Protein AF-S9UPL2-F1 (afdb_monomer)

Mean predicted aligned error: 23.0 Å

Structure (mmCIF, N/CA/C/O backbone):
data_AF-S9UPL2-F1
#
_entry.id   AF-S9UPL2-F1
#
loop_
_atom_site.group_PDB
_atom_site.id
_atom_site.type_symbol
_atom_site.label_atom_id
_atom_site.label_alt_id
_atom_site.label_comp_id
_atom_site.label_asym_id
_atom_site.label_entity_id
_atom_site.label_seq_id
_atom_site.pdbx_PDB_ins_code
_atom_site.Cartn_x
_atom_site.Cartn_y
_atom_site.Cartn_z
_atom_site.occupancy
_atom_site.B_iso_or_equiv
_atom_site.auth_seq_id
_atom_site.auth_comp_id
_atom_site.auth_asym_id
_atom_site.auth_atom_id
_atom_site.pdbx_PDB_model_num
ATOM 1 N N . MET A 1 1 ? 43.545 18.864 -68.845 1.00 49.12 1 MET A N 1
ATOM 2 C CA . MET A 1 1 ? 42.514 18.895 -67.786 1.00 49.12 1 MET A CA 1
ATOM 3 C C . MET A 1 1 ? 42.058 17.464 -67.603 1.00 49.12 1 MET A C 1
ATOM 5 O O . MET A 1 1 ? 41.727 16.851 -68.608 1.00 49.12 1 MET A O 1
ATOM 9 N N . SER A 1 2 ? 42.209 16.900 -66.405 1.00 51.28 2 SER A N 1
ATOM 10 C CA . SER A 1 2 ? 42.288 15.447 -66.184 1.00 51.28 2 SER A CA 1
ATOM 11 C C . SER A 1 2 ? 41.020 14.913 -65.500 1.00 51.28 2 SER A C 1
ATOM 13 O O . SER A 1 2 ? 41.028 14.742 -64.286 1.00 51.28 2 SER A O 1
ATOM 15 N N . PRO A 1 3 ? 39.942 14.615 -66.250 1.00 61.81 3 PRO A N 1
ATOM 16 C CA . PRO A 1 3 ? 38.656 14.171 -65.694 1.00 61.81 3 PRO A CA 1
ATOM 17 C C . PRO A 1 3 ? 38.711 12.818 -64.961 1.00 61.81 3 PRO A C 1
ATOM 19 O O . PRO A 1 3 ? 37.748 12.428 -64.311 1.00 61.81 3 PRO A O 1
ATOM 22 N N . SER A 1 4 ? 39.817 12.074 -65.058 1.00 62.16 4 SER A N 1
ATOM 23 C CA . SER A 1 4 ? 39.954 10.746 -64.450 1.00 62.16 4 SER A CA 1
ATOM 24 C C . SER A 1 4 ? 40.273 10.765 -62.953 1.00 62.16 4 SER A C 1
ATOM 26 O O . SER A 1 4 ? 39.947 9.806 -62.259 1.00 62.16 4 SER A O 1
ATOM 28 N N . VAL A 1 5 ? 40.912 11.826 -62.449 1.00 68.56 5 VAL A N 1
ATOM 29 C CA . VAL A 1 5 ? 41.283 11.936 -61.025 1.00 68.56 5 VAL A CA 1
ATOM 30 C C . VAL A 1 5 ? 40.068 12.345 -60.192 1.00 68.56 5 VAL A C 1
ATOM 32 O O . VAL A 1 5 ? 39.835 11.776 -59.126 1.00 68.56 5 VAL A O 1
ATOM 35 N N . ASP A 1 6 ? 39.246 13.245 -60.729 1.00 77.31 6 ASP A N 1
ATOM 36 C CA . ASP A 1 6 ? 38.021 13.713 -60.078 1.00 77.31 6 ASP A CA 1
ATOM 37 C C . ASP A 1 6 ? 36.985 12.581 -59.965 1.00 77.31 6 ASP A C 1
ATOM 39 O O . ASP A 1 6 ? 36.417 12.365 -58.897 1.00 77.31 6 ASP A O 1
ATOM 43 N N . ALA A 1 7 ? 36.841 11.751 -61.005 1.00 83.94 7 ALA A N 1
ATOM 44 C CA . ALA A 1 7 ? 35.950 10.587 -60.980 1.00 83.94 7 ALA A CA 1
ATOM 45 C C . ALA A 1 7 ? 36.347 9.534 -59.923 1.00 83.94 7 ALA A C 1
ATOM 47 O O . ALA A 1 7 ? 35.486 8.894 -59.316 1.00 83.94 7 ALA A O 1
ATOM 48 N N . ALA A 1 8 ? 37.649 9.345 -59.678 1.00 84.88 8 ALA A N 1
ATOM 49 C CA . ALA A 1 8 ? 38.132 8.423 -58.650 1.00 84.88 8 ALA A CA 1
ATOM 50 C C . ALA A 1 8 ? 37.884 8.963 -57.230 1.00 84.88 8 ALA A C 1
ATOM 52 O O . ALA A 1 8 ? 37.505 8.201 -56.339 1.00 84.88 8 ALA A O 1
ATOM 53 N N . ALA A 1 9 ? 38.051 10.274 -57.027 1.00 87.56 9 ALA A N 1
ATOM 54 C CA . ALA A 1 9 ? 37.760 10.931 -55.756 1.00 87.56 9 ALA A CA 1
ATOM 55 C C . ALA A 1 9 ? 36.256 10.907 -55.428 1.00 87.56 9 ALA A C 1
ATOM 57 O O . ALA A 1 9 ? 35.874 10.609 -54.295 1.00 87.56 9 ALA A O 1
ATOM 58 N N . GLU A 1 10 ? 35.398 11.143 -56.423 1.00 89.81 10 GLU A N 1
ATOM 59 C CA . GLU A 1 10 ? 33.943 11.032 -56.278 1.00 89.81 10 GLU A CA 1
ATOM 60 C C . GLU A 1 10 ? 33.508 9.601 -55.932 1.00 89.81 10 GLU A C 1
ATOM 62 O O . GLU A 1 10 ? 32.698 9.399 -55.024 1.00 89.81 10 GLU A O 1
ATOM 67 N N . ALA A 1 11 ? 34.080 8.590 -56.594 1.00 91.44 11 ALA A N 1
ATOM 68 C CA . ALA A 1 11 ? 33.781 7.188 -56.306 1.00 91.44 11 ALA A CA 1
ATOM 69 C C . ALA A 1 11 ? 34.169 6.784 -54.871 1.00 91.44 11 ALA A C 1
ATOM 71 O O . ALA A 1 11 ? 33.411 6.078 -54.197 1.00 91.44 11 ALA A O 1
ATOM 72 N N . GLU A 1 12 ? 35.317 7.255 -54.376 1.00 93.19 12 GLU A N 1
ATOM 73 C CA . GLU A 1 12 ? 35.766 6.977 -53.009 1.00 93.19 12 GLU A CA 1
ATOM 74 C C . GLU A 1 12 ? 34.906 7.708 -51.964 1.00 93.19 12 GLU A C 1
ATOM 76 O O . GLU A 1 12 ? 34.521 7.111 -50.957 1.00 93.19 12 GLU A O 1
ATOM 81 N N . LEU A 1 13 ? 34.506 8.958 -52.221 1.00 94.31 13 LEU A N 1
ATOM 82 C CA . LEU A 1 13 ? 33.588 9.691 -51.343 1.00 94.31 13 LEU A CA 1
ATOM 83 C C . LEU A 1 13 ? 32.221 8.995 -51.244 1.00 94.31 13 LEU A C 1
ATOM 85 O O . LEU A 1 13 ? 31.664 8.847 -50.152 1.00 94.31 13 LEU A O 1
ATOM 89 N N . LEU A 1 14 ? 31.687 8.520 -52.372 1.00 94.88 14 LEU A N 1
ATOM 90 C CA . LEU A 1 14 ? 30.438 7.756 -52.405 1.00 94.88 14 LEU A CA 1
ATOM 91 C C . LEU A 1 14 ? 30.555 6.447 -51.620 1.00 94.88 14 LEU A C 1
ATOM 93 O O . LEU A 1 14 ? 29.632 6.079 -50.887 1.00 94.88 14 LEU A O 1
ATOM 97 N N . LYS A 1 15 ? 31.695 5.759 -51.723 1.00 95.94 15 LYS A N 1
ATOM 98 C CA . LYS A 1 15 ? 31.972 4.547 -50.948 1.00 95.94 15 LYS A CA 1
ATOM 99 C C . LYS A 1 15 ? 32.003 4.837 -49.446 1.00 95.94 15 LYS A C 1
ATOM 101 O O . LYS A 1 15 ? 31.320 4.146 -48.690 1.00 95.94 15 LYS A O 1
ATOM 106 N N . GLN A 1 16 ? 32.701 5.886 -49.015 1.00 95.69 16 GLN A N 1
ATOM 107 C CA . GLN A 1 16 ? 32.756 6.293 -47.607 1.00 95.69 16 GLN A CA 1
ATOM 108 C C . GLN A 1 16 ? 31.378 6.700 -47.067 1.00 95.69 16 GLN A C 1
ATOM 110 O O . GLN A 1 16 ? 30.992 6.283 -45.974 1.00 95.69 16 GLN A O 1
ATOM 115 N N . SER A 1 17 ? 30.601 7.452 -47.852 1.00 95.88 17 SER A N 1
ATOM 116 C CA . SER A 1 17 ? 29.223 7.829 -47.512 1.00 95.88 17 SER A CA 1
ATOM 117 C C . SER A 1 17 ? 28.325 6.599 -47.340 1.00 95.88 17 SER A C 1
ATOM 119 O O . SER A 1 17 ? 27.607 6.474 -46.343 1.00 95.88 17 SER A O 1
ATOM 121 N N . LYS A 1 18 ? 28.426 5.625 -48.254 1.00 97.56 18 LYS A N 1
ATOM 122 C CA . LYS A 1 18 ? 27.707 4.349 -48.153 1.00 97.56 18 LYS A CA 1
ATOM 123 C C . LYS A 1 18 ? 28.104 3.575 -46.897 1.00 97.56 18 LYS A C 1
ATOM 125 O O . LYS A 1 18 ? 27.228 3.093 -46.182 1.00 97.56 18 LYS A O 1
ATOM 130 N N . GLU A 1 19 ? 29.396 3.460 -46.604 1.00 97.12 19 GLU A N 1
ATOM 131 C CA . GLU A 1 19 ? 29.881 2.777 -45.400 1.00 97.12 19 GLU A CA 1
ATOM 132 C C . GLU A 1 19 ? 29.394 3.456 -44.115 1.00 97.12 19 GLU A C 1
ATOM 134 O O . GLU A 1 19 ? 28.948 2.776 -43.185 1.00 97.12 19 GLU A O 1
ATOM 139 N N . PHE A 1 20 ? 29.421 4.790 -44.069 1.00 97.56 20 PHE A N 1
ATOM 140 C CA . PHE A 1 20 ? 28.878 5.561 -42.955 1.00 97.56 20 PHE A CA 1
ATOM 141 C C . PHE A 1 20 ? 27.382 5.292 -42.766 1.00 97.56 20 PHE A C 1
ATOM 143 O O . PHE A 1 20 ? 26.946 4.999 -41.649 1.00 97.56 20 PHE A O 1
ATOM 150 N N . LEU A 1 21 ? 26.603 5.328 -43.851 1.00 98.31 21 LEU A N 1
ATOM 151 C CA . LEU A 1 21 ? 25.165 5.087 -43.798 1.00 98.31 21 LEU A CA 1
ATOM 152 C C . LEU A 1 21 ? 24.853 3.666 -43.317 1.00 98.31 21 LEU A C 1
ATOM 154 O O . LEU A 1 21 ? 24.007 3.496 -42.442 1.00 98.31 21 LEU A O 1
ATOM 158 N N . VAL A 1 22 ? 25.580 2.656 -43.804 1.00 97.88 22 VAL A N 1
ATOM 159 C CA . VAL A 1 22 ? 25.431 1.264 -43.348 1.00 97.88 22 VAL A CA 1
ATOM 160 C C . VAL A 1 22 ? 25.715 1.148 -41.849 1.00 97.88 22 VAL A C 1
ATOM 162 O O . VAL A 1 22 ? 24.901 0.588 -41.114 1.00 97.88 22 VAL A O 1
ATOM 165 N N . ARG A 1 23 ? 26.817 1.732 -41.355 1.00 97.69 23 ARG A N 1
ATOM 166 C CA . ARG A 1 23 ? 27.132 1.731 -39.914 1.00 97.69 23 ARG A CA 1
ATOM 167 C C . ARG A 1 23 ? 26.049 2.434 -39.099 1.00 97.69 23 ARG A C 1
ATOM 169 O O . ARG A 1 23 ? 25.674 1.947 -38.031 1.00 97.69 23 ARG A O 1
ATOM 176 N N . ARG A 1 24 ? 25.525 3.558 -39.599 1.00 98.06 24 ARG A N 1
ATOM 177 C CA . ARG A 1 24 ? 24.458 4.314 -38.936 1.00 98.06 24 ARG A CA 1
ATOM 178 C C . ARG A 1 24 ? 23.162 3.512 -38.864 1.00 98.06 24 ARG A C 1
ATOM 180 O O . ARG A 1 24 ? 22.569 3.457 -37.791 1.00 98.06 24 ARG A O 1
ATOM 187 N N . VAL A 1 25 ? 22.753 2.864 -39.955 1.00 98.38 25 VAL A N 1
ATOM 188 C CA . VAL A 1 25 ? 21.566 1.996 -39.991 1.00 98.38 25 VAL A CA 1
ATOM 189 C C . VAL A 1 25 ? 21.728 0.831 -39.018 1.00 98.38 25 VAL A C 1
ATOM 191 O O . VAL A 1 25 ? 20.865 0.639 -38.169 1.00 98.38 25 VAL A O 1
ATOM 194 N N . MET A 1 26 ? 22.869 0.135 -39.028 1.00 97.19 26 MET A N 1
ATOM 195 C CA . MET A 1 26 ? 23.132 -0.955 -38.079 1.00 97.19 26 MET A CA 1
ATOM 196 C C . MET A 1 26 ? 23.066 -0.497 -36.616 1.00 97.19 26 MET A C 1
ATOM 198 O O . MET A 1 26 ? 22.562 -1.220 -35.755 1.00 97.19 26 MET A O 1
ATOM 202 N N . ALA A 1 27 ? 23.577 0.699 -36.307 1.00 97.62 27 ALA A N 1
ATOM 203 C CA . ALA A 1 27 ? 23.489 1.261 -34.963 1.00 97.62 27 ALA A CA 1
ATOM 204 C C . ALA A 1 27 ? 22.033 1.551 -34.564 1.00 97.62 27 ALA A C 1
ATOM 206 O O . ALA A 1 27 ? 21.624 1.199 -33.457 1.00 97.62 27 ALA A O 1
ATOM 207 N N . LEU A 1 28 ? 21.244 2.137 -35.470 1.00 98.19 28 LEU A N 1
ATOM 208 C CA . LEU A 1 28 ? 19.826 2.420 -35.240 1.00 98.19 28 LEU A CA 1
ATOM 209 C C . LEU A 1 28 ? 19.003 1.136 -35.080 1.00 98.19 28 LEU A C 1
ATOM 211 O O . LEU A 1 28 ? 18.176 1.057 -34.179 1.00 98.19 28 LEU A O 1
ATOM 215 N N . GLU A 1 29 ? 19.265 0.100 -35.874 1.00 98.19 29 GLU A N 1
ATOM 216 C CA . GLU A 1 29 ? 18.606 -1.203 -35.738 1.00 98.19 29 GLU A CA 1
ATOM 217 C C . GLU A 1 29 ? 18.897 -1.859 -34.386 1.00 98.19 29 GLU A C 1
ATOM 219 O O . GLU A 1 29 ? 17.997 -2.413 -33.752 1.00 98.19 29 GLU A O 1
ATOM 224 N N . ARG A 1 30 ? 20.147 -1.786 -33.911 1.00 98.00 30 ARG A N 1
ATOM 225 C CA . ARG A 1 30 ? 20.509 -2.275 -32.572 1.00 98.00 30 ARG A CA 1
ATOM 226 C C . ARG A 1 30 ? 19.777 -1.496 -31.486 1.00 98.00 30 ARG A C 1
ATOM 228 O O . ARG A 1 30 ? 19.220 -2.110 -30.582 1.00 98.00 30 ARG A O 1
ATOM 235 N N . GLN A 1 31 ? 19.740 -0.167 -31.589 1.00 98.00 31 GLN A N 1
ATOM 236 C CA . GLN A 1 31 ? 19.010 0.675 -30.641 1.00 98.00 31 GLN A CA 1
ATOM 237 C C . GLN A 1 31 ? 17.514 0.352 -30.636 1.00 98.00 31 GLN A C 1
ATOM 239 O O . GLN A 1 31 ? 16.932 0.211 -29.563 1.00 98.00 31 GLN A O 1
ATOM 244 N N . LEU A 1 32 ? 16.905 0.167 -31.809 1.00 98.38 32 LEU A N 1
ATOM 245 C CA . LEU A 1 32 ? 15.497 -0.201 -31.930 1.00 98.38 32 LEU A CA 1
ATOM 246 C C . LEU A 1 32 ? 15.215 -1.563 -31.284 1.00 98.38 32 LEU A C 1
ATOM 248 O O . LEU A 1 32 ? 14.244 -1.700 -30.546 1.00 98.38 32 LEU A O 1
ATOM 252 N N . LYS A 1 33 ? 16.088 -2.556 -31.494 1.00 98.44 33 LYS A N 1
ATOM 253 C CA . LYS A 1 33 ? 15.973 -3.872 -30.847 1.00 98.44 33 LYS A CA 1
ATOM 254 C C . LYS A 1 33 ? 16.044 -3.774 -29.324 1.00 98.44 33 LYS A C 1
ATOM 256 O O . LYS A 1 33 ? 15.215 -4.380 -28.653 1.00 98.44 33 LYS A O 1
ATOM 261 N N . ILE A 1 34 ? 16.989 -2.996 -28.793 1.00 98.12 34 ILE A N 1
ATOM 262 C CA . ILE A 1 34 ? 17.125 -2.774 -27.345 1.00 98.12 34 ILE A CA 1
ATOM 263 C C . ILE A 1 34 ? 15.860 -2.111 -26.794 1.00 98.12 34 ILE A C 1
ATOM 265 O O . ILE A 1 34 ? 15.256 -2.629 -25.861 1.00 98.12 34 ILE A O 1
ATOM 269 N N . ARG A 1 35 ? 15.398 -1.020 -27.418 1.00 98.44 35 ARG A N 1
ATOM 270 C CA . ARG A 1 35 ? 14.195 -0.303 -26.972 1.00 98.44 35 ARG A CA 1
ATOM 271 C C . ARG A 1 35 ? 12.941 -1.167 -27.040 1.00 98.44 35 ARG A C 1
ATOM 273 O O . ARG A 1 35 ? 12.142 -1.129 -26.114 1.00 98.44 35 ARG A O 1
ATOM 280 N N . ASN A 1 36 ? 12.787 -1.983 -28.080 1.00 98.50 36 ASN A N 1
ATOM 281 C CA . ASN A 1 36 ? 11.667 -2.917 -28.176 1.00 98.50 36 ASN A CA 1
ATOM 282 C C . ASN A 1 36 ? 11.717 -3.984 -27.074 1.00 98.50 36 ASN A C 1
ATOM 284 O O . ASN A 1 36 ? 10.677 -4.311 -26.505 1.00 98.50 36 ASN A O 1
ATOM 288 N N . ALA A 1 37 ? 12.907 -4.498 -26.743 1.00 98.00 37 ALA A N 1
ATOM 289 C CA . ALA A 1 37 ? 13.079 -5.435 -25.637 1.00 98.00 37 ALA A CA 1
ATOM 290 C C . ALA A 1 37 ? 12.744 -4.784 -24.284 1.00 98.00 37 ALA A C 1
ATOM 292 O O . ALA A 1 37 ? 12.016 -5.374 -23.486 1.00 98.00 37 ALA A O 1
ATOM 293 N N . ASP A 1 38 ? 13.192 -3.547 -24.054 1.00 98.25 38 ASP A N 1
ATOM 294 C CA . ASP A 1 38 ? 12.848 -2.783 -22.853 1.00 98.25 38 ASP A CA 1
ATOM 295 C C . ASP A 1 38 ? 11.337 -2.527 -22.758 1.00 98.25 38 ASP A C 1
ATOM 297 O O . ASP A 1 38 ? 10.748 -2.733 -21.699 1.00 98.25 38 ASP A O 1
ATOM 301 N N . CYS A 1 39 ? 10.680 -2.139 -23.857 1.00 98.50 39 CYS A N 1
ATOM 302 C CA . CYS A 1 39 ? 9.228 -1.966 -23.896 1.00 98.50 39 CYS A CA 1
ATOM 303 C C . CYS A 1 39 ? 8.486 -3.274 -23.594 1.00 98.50 39 CYS A C 1
ATOM 305 O O . CYS A 1 39 ? 7.519 -3.258 -22.835 1.00 98.50 39 CYS A O 1
ATOM 307 N N . ALA A 1 40 ? 8.937 -4.405 -24.142 1.00 98.31 40 ALA A N 1
ATOM 308 C CA . ALA A 1 40 ? 8.351 -5.710 -23.848 1.00 98.31 40 ALA A CA 1
ATOM 309 C C . ALA A 1 40 ? 8.503 -6.079 -22.363 1.00 98.31 40 ALA A C 1
ATOM 311 O O . ALA A 1 40 ? 7.530 -6.509 -21.740 1.00 98.31 40 ALA A O 1
ATOM 312 N N . ARG A 1 41 ? 9.685 -5.838 -21.775 1.00 98.62 41 ARG A N 1
ATOM 313 C CA . ARG A 1 41 ? 9.930 -6.049 -20.341 1.00 98.62 41 ARG A CA 1
ATOM 314 C C . ARG A 1 41 ? 9.022 -5.165 -19.483 1.00 98.62 41 ARG A C 1
ATOM 316 O O . ARG A 1 41 ? 8.341 -5.679 -18.604 1.00 98.62 41 ARG A O 1
ATOM 323 N N . LEU A 1 42 ? 8.940 -3.866 -19.774 1.00 98.56 42 LEU A N 1
ATOM 324 C CA . LEU A 1 42 ? 8.083 -2.928 -19.036 1.00 98.56 42 LEU A CA 1
ATOM 325 C C . LEU A 1 42 ? 6.598 -3.295 -19.138 1.00 98.56 42 LEU A C 1
ATOM 327 O O . LEU A 1 42 ? 5.853 -3.181 -18.166 1.00 98.56 42 LEU A O 1
ATOM 331 N N . LEU A 1 43 ? 6.151 -3.765 -20.306 1.00 98.56 43 LEU A N 1
ATOM 332 C CA . LEU A 1 43 ? 4.794 -4.278 -20.461 1.00 98.56 43 LEU A CA 1
ATOM 333 C C . LEU A 1 43 ? 4.575 -5.515 -19.591 1.00 98.56 43 LEU A C 1
ATOM 335 O O . LEU A 1 43 ? 3.541 -5.598 -18.931 1.00 98.56 43 LEU A O 1
ATOM 339 N N . GLN A 1 44 ? 5.520 -6.452 -19.551 1.00 98.38 44 GLN A N 1
ATOM 340 C CA . GLN A 1 44 ? 5.427 -7.637 -18.700 1.00 98.38 44 GLN A CA 1
ATOM 341 C C . GLN A 1 44 ? 5.382 -7.268 -17.208 1.00 98.38 44 GLN A C 1
ATOM 343 O O . GLN A 1 44 ? 4.498 -7.743 -16.496 1.00 98.38 44 GLN A O 1
ATOM 348 N N . GLU A 1 45 ? 6.264 -6.378 -16.751 1.00 98.25 45 GLU A N 1
ATOM 349 C CA . GLU A 1 45 ? 6.276 -5.860 -15.375 1.00 98.25 45 GLU A CA 1
ATOM 350 C C . GLU A 1 45 ? 4.938 -5.194 -15.023 1.00 98.25 45 GLU A C 1
ATOM 352 O O . GLU A 1 45 ? 4.343 -5.491 -13.987 1.00 98.25 45 GLU A O 1
ATOM 357 N N . ARG A 1 46 ? 4.385 -4.368 -15.923 1.00 98.00 46 ARG A N 1
ATOM 358 C CA . ARG A 1 46 ? 3.054 -3.770 -15.741 1.00 98.00 46 ARG A CA 1
ATOM 359 C C . ARG A 1 46 ? 1.965 -4.832 -15.575 1.00 98.00 46 ARG A C 1
ATOM 361 O O . ARG A 1 46 ? 1.111 -4.683 -14.704 1.00 98.00 46 ARG A O 1
ATOM 368 N N . HIS A 1 47 ? 1.973 -5.884 -16.395 1.00 98.00 47 HIS A N 1
ATOM 369 C CA . HIS A 1 47 ? 0.990 -6.968 -16.288 1.00 98.00 47 HIS A CA 1
ATOM 370 C C . HIS A 1 47 ? 1.110 -7.729 -14.962 1.00 98.00 47 HIS A C 1
ATOM 372 O O . HIS A 1 47 ? 0.092 -8.140 -14.416 1.00 98.00 47 HIS A O 1
ATOM 378 N N . GLN A 1 48 ? 2.319 -7.875 -14.417 1.00 97.50 48 GLN A N 1
ATOM 379 C CA . GLN A 1 48 ? 2.541 -8.502 -13.110 1.00 97.50 48 GLN A CA 1
ATOM 380 C C . GLN A 1 48 ? 2.099 -7.606 -11.943 1.00 97.50 48 GLN A C 1
ATOM 382 O O . GLN A 1 48 ? 1.572 -8.104 -10.949 1.00 97.50 48 GLN A O 1
ATOM 387 N N . LEU A 1 49 ? 2.271 -6.287 -12.063 1.00 98.06 49 LEU A N 1
ATOM 388 C CA . LEU A 1 49 ? 1.912 -5.323 -11.018 1.00 98.06 49 LEU A CA 1
ATOM 389 C C . LEU A 1 49 ? 0.402 -5.061 -10.910 1.00 98.06 49 LEU A C 1
ATOM 391 O O . LEU A 1 49 ? -0.088 -4.775 -9.818 1.00 98.06 49 LEU A O 1
ATOM 395 N N . LEU A 1 50 ? -0.349 -5.164 -12.011 1.00 97.44 50 LEU A N 1
ATOM 396 C CA . LEU A 1 50 ? -1.803 -4.945 -12.026 1.00 97.44 50 LEU A CA 1
ATOM 397 C C . LEU A 1 50 ? -2.582 -5.779 -10.987 1.00 97.44 50 LEU A C 1
ATOM 399 O O . LEU A 1 50 ? -3.262 -5.170 -10.159 1.00 97.44 50 LEU A O 1
ATOM 403 N N . PRO A 1 51 ? -2.460 -7.121 -10.935 1.00 97.81 51 PRO A N 1
ATOM 404 C CA . PRO A 1 51 ? -3.197 -7.922 -9.956 1.00 97.81 51 PRO A CA 1
ATOM 405 C C . PRO A 1 51 ? -2.760 -7.646 -8.512 1.00 97.81 51 PRO A C 1
ATOM 407 O O . PRO A 1 51 ? -3.550 -7.808 -7.584 1.00 97.81 51 PRO A O 1
ATOM 410 N N . LEU A 1 52 ? -1.510 -7.222 -8.288 1.00 97.62 52 LEU A N 1
ATOM 411 C CA . LEU A 1 52 ? -1.049 -6.821 -6.956 1.00 97.62 52 LEU A CA 1
ATOM 412 C C . LEU A 1 52 ? -1.719 -5.522 -6.513 1.00 97.62 52 LEU A C 1
ATOM 414 O O . LEU A 1 52 ? -2.184 -5.437 -5.380 1.00 97.62 52 LEU A O 1
ATOM 418 N N . LYS A 1 53 ? -1.836 -4.541 -7.415 1.00 98.25 53 LYS A N 1
ATOM 419 C CA . LYS A 1 53 ? -2.560 -3.296 -7.146 1.00 98.25 53 LYS A CA 1
ATOM 420 C C . LYS A 1 53 ? -4.021 -3.573 -6.788 1.00 98.25 53 LYS A C 1
ATOM 422 O O . LYS A 1 53 ? -4.502 -3.043 -5.793 1.00 98.25 53 LYS A O 1
ATOM 427 N N . GLU A 1 54 ? -4.700 -4.425 -7.553 1.00 97.94 54 GLU A N 1
ATOM 428 C CA . GLU A 1 54 ? -6.088 -4.823 -7.279 1.00 97.94 54 GLU A CA 1
ATOM 429 C C . GLU A 1 54 ? -6.226 -5.497 -5.908 1.00 97.94 54 GLU A C 1
ATOM 431 O O . GLU A 1 54 ? -7.106 -5.137 -5.126 1.00 97.94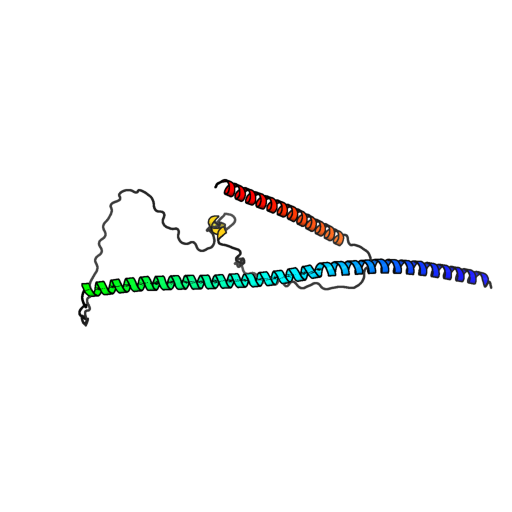 54 GLU A O 1
ATOM 436 N N . LYS A 1 55 ? -5.308 -6.409 -5.557 1.00 98.25 55 LYS A N 1
ATOM 437 C CA . LYS A 1 55 ? -5.279 -7.026 -4.223 1.00 98.25 55 LYS A CA 1
ATOM 438 C C . LYS A 1 55 ? -5.068 -5.994 -3.119 1.00 98.25 55 LYS A C 1
ATOM 440 O O . LYS A 1 55 ? -5.794 -6.031 -2.129 1.00 98.25 55 LYS A O 1
ATOM 445 N N . CYS A 1 56 ? -4.129 -5.064 -3.282 1.00 98.19 56 CYS A N 1
ATOM 446 C CA . CYS A 1 56 ? -3.893 -4.005 -2.304 1.00 98.19 56 CYS A CA 1
ATOM 447 C C . CYS A 1 56 ? -5.126 -3.115 -2.107 1.00 98.19 56 CYS A C 1
ATOM 449 O O . CYS A 1 56 ? -5.444 -2.787 -0.967 1.00 98.19 56 CYS A O 1
ATOM 451 N N . GLU A 1 57 ? -5.835 -2.744 -3.175 1.00 98.31 57 GLU A N 1
ATOM 452 C CA . GLU A 1 57 ? -7.083 -1.980 -3.050 1.00 98.31 57 GLU A CA 1
ATOM 453 C C . GLU A 1 57 ? -8.173 -2.800 -2.345 1.00 98.31 57 GLU A C 1
ATOM 455 O O . GLU A 1 57 ? -8.751 -2.320 -1.372 1.00 98.31 57 GLU A O 1
ATOM 460 N N . SER A 1 58 ? -8.358 -4.076 -2.706 1.00 97.75 58 SER A N 1
ATOM 461 C CA . SER A 1 58 ? -9.335 -4.939 -2.020 1.00 97.75 58 SER A CA 1
ATOM 462 C C . SER A 1 58 ? -9.031 -5.119 -0.522 1.00 97.75 58 SER A C 1
ATOM 464 O O . SER A 1 58 ? -9.933 -5.131 0.314 1.00 97.75 58 SER A O 1
ATOM 466 N N . GLN A 1 59 ? -7.749 -5.203 -0.150 1.00 98.50 59 GLN A N 1
ATOM 467 C CA . GLN A 1 59 ? -7.328 -5.269 1.249 1.00 98.50 59 GLN A CA 1
ATOM 468 C C . GLN A 1 59 ? -7.595 -3.957 1.989 1.00 98.50 59 GLN A C 1
ATOM 470 O O . GLN A 1 59 ? -8.025 -3.994 3.140 1.00 98.50 59 GLN A O 1
ATOM 475 N N . LYS A 1 60 ? -7.381 -2.798 1.354 1.00 98.50 60 LYS A N 1
ATOM 476 C CA . LYS A 1 60 ? -7.723 -1.499 1.954 1.00 98.50 60 LYS A CA 1
ATOM 477 C C . LYS A 1 60 ? -9.219 -1.395 2.229 1.00 98.50 60 LYS A C 1
ATOM 479 O O . LYS A 1 60 ? -9.590 -0.996 3.330 1.00 98.50 60 LYS A O 1
ATOM 484 N N . GLU A 1 61 ? -10.059 -1.785 1.274 1.00 98.44 61 GLU A N 1
ATOM 485 C CA . GLU A 1 61 ? -11.517 -1.799 1.439 1.00 98.44 61 GLU A CA 1
ATOM 486 C C . GLU A 1 61 ? -11.942 -2.717 2.591 1.00 98.44 61 GLU A C 1
ATOM 488 O O . GLU A 1 61 ? -12.719 -2.312 3.455 1.00 98.44 61 GLU A O 1
ATOM 493 N N . MET A 1 62 ? -11.361 -3.917 2.675 1.00 98.38 62 MET A N 1
ATOM 494 C CA . MET A 1 62 ? -11.614 -4.846 3.777 1.00 98.38 62 MET A CA 1
ATOM 495 C C . MET A 1 62 ? -11.191 -4.272 5.134 1.00 98.38 62 MET A C 1
ATOM 497 O O . MET A 1 62 ? -11.928 -4.388 6.110 1.00 98.38 62 MET A O 1
ATOM 501 N N . ILE A 1 63 ? -10.023 -3.629 5.214 1.00 98.44 63 ILE A N 1
ATOM 502 C CA . ILE A 1 63 ? -9.549 -2.987 6.447 1.00 98.44 63 ILE A CA 1
ATOM 503 C C . ILE A 1 63 ? -10.500 -1.866 6.874 1.00 98.44 63 ILE A C 1
ATOM 505 O O . ILE A 1 63 ? -10.762 -1.724 8.067 1.00 98.44 63 ILE A O 1
ATOM 509 N N . LEU A 1 64 ? -11.010 -1.069 5.933 1.00 98.50 64 LEU A N 1
ATOM 510 C CA . LEU A 1 64 ? -11.992 -0.026 6.234 1.00 98.50 64 LEU A CA 1
ATOM 511 C C . LEU A 1 64 ? -13.291 -0.635 6.771 1.00 98.50 64 LEU A C 1
ATOM 513 O O . LEU A 1 64 ? -13.726 -0.248 7.850 1.00 98.50 64 LEU A O 1
ATOM 517 N N . ALA A 1 65 ? -13.826 -1.662 6.109 1.00 98.38 65 ALA A N 1
ATOM 518 C CA . ALA A 1 65 ? -15.026 -2.356 6.573 1.00 98.38 65 ALA A CA 1
ATOM 519 C C . ALA A 1 65 ? -14.852 -2.958 7.982 1.00 98.38 65 ALA A C 1
ATOM 521 O O . ALA A 1 65 ? -15.737 -2.843 8.829 1.00 98.38 65 ALA A O 1
ATOM 522 N N . LEU A 1 66 ? -13.691 -3.558 8.268 1.00 98.38 66 LEU A N 1
ATOM 523 C CA . LEU A 1 66 ? -13.381 -4.093 9.597 1.00 98.38 66 LEU A CA 1
ATOM 524 C C . LEU A 1 66 ? -13.243 -2.989 10.652 1.00 98.38 66 LEU A C 1
ATOM 526 O O . LEU A 1 66 ? -13.676 -3.174 11.789 1.00 98.38 66 LEU A O 1
ATOM 530 N N . LYS A 1 67 ? -12.664 -1.835 10.302 1.00 98.44 67 LYS A N 1
ATOM 531 C CA . LYS A 1 67 ? -12.595 -0.676 11.205 1.00 98.44 67 LYS A CA 1
ATOM 532 C C . LYS A 1 67 ? -13.985 -0.152 11.543 1.00 98.44 67 LYS A C 1
ATOM 534 O O . LYS A 1 67 ? -14.251 0.102 12.716 1.00 98.44 67 LYS A O 1
ATOM 539 N N . ASP A 1 68 ? -14.862 -0.055 10.550 1.00 98.44 68 ASP A N 1
ATOM 540 C CA . ASP A 1 68 ? -16.248 0.361 10.751 1.00 98.44 68 ASP A CA 1
ATOM 541 C C . ASP A 1 68 ? -16.990 -0.640 11.645 1.00 98.44 68 ASP A C 1
ATOM 543 O O . ASP A 1 68 ? -17.670 -0.244 12.590 1.00 98.44 68 ASP A O 1
ATOM 547 N N . GLN A 1 69 ? -16.782 -1.945 11.438 1.00 98.31 69 GLN A N 1
ATOM 548 C CA . GLN A 1 69 ? -17.355 -2.983 12.295 1.00 98.31 69 GLN A CA 1
ATOM 549 C C . GLN A 1 69 ? -16.863 -2.877 13.747 1.00 98.31 69 GLN A C 1
ATOM 551 O O . GLN A 1 69 ? -17.662 -2.965 14.679 1.00 98.31 69 GLN A O 1
ATOM 556 N N . VAL A 1 70 ? -15.562 -2.661 13.961 1.00 98.56 70 VAL A N 1
ATOM 557 C CA . VAL A 1 70 ? -15.006 -2.454 15.307 1.00 98.56 70 VAL A CA 1
ATOM 558 C C . VAL A 1 70 ? -15.600 -1.206 15.955 1.00 98.56 70 VAL A C 1
ATOM 560 O O . VAL A 1 70 ? -15.958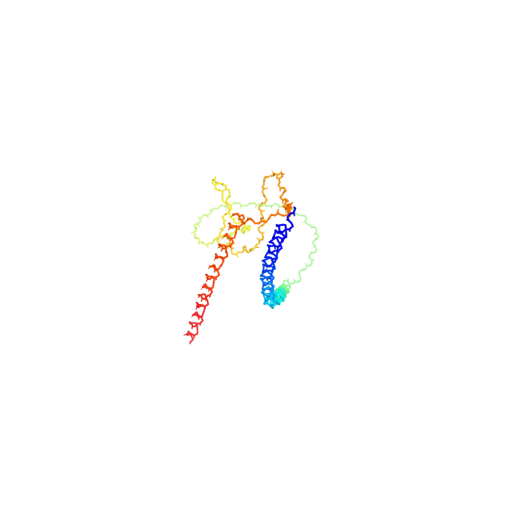 -1.252 17.130 1.00 98.56 70 VAL A O 1
ATOM 563 N N . HIS A 1 71 ? -15.742 -0.111 15.207 1.00 98.50 71 HIS A N 1
ATOM 564 C CA . HIS A 1 71 ? -16.368 1.107 15.709 1.00 98.50 71 HIS A CA 1
ATOM 565 C C . HIS A 1 71 ? -17.821 0.851 16.127 1.00 98.50 71 HIS A C 1
ATOM 567 O O . HIS A 1 71 ? -18.223 1.250 17.220 1.00 98.50 71 HIS A O 1
ATOM 573 N N . LEU A 1 72 ? -18.616 0.180 15.290 1.00 98.44 72 LEU A N 1
ATOM 574 C CA . LEU A 1 72 ? -20.003 -0.163 15.614 1.00 98.44 72 LEU A CA 1
ATOM 575 C C . LEU A 1 72 ? -20.084 -0.982 16.906 1.00 98.44 72 LEU A C 1
ATOM 577 O O . LEU A 1 72 ? -20.811 -0.605 17.821 1.00 98.44 72 LEU A O 1
ATOM 581 N N . LEU A 1 73 ? -19.255 -2.019 17.040 1.00 98.19 73 LEU A N 1
ATOM 582 C CA . LEU A 1 73 ? -19.203 -2.842 18.251 1.00 98.19 73 LEU A CA 1
ATOM 583 C C . LEU A 1 73 ? -18.773 -2.048 19.494 1.00 98.19 73 LEU A C 1
ATOM 585 O O . LEU A 1 73 ? -19.256 -2.308 20.596 1.00 98.19 73 LEU A O 1
ATOM 589 N N . GLN A 1 74 ? -17.867 -1.078 19.352 1.00 98.50 74 GLN A N 1
ATOM 590 C CA . GLN A 1 74 ? -17.476 -0.198 20.457 1.00 98.50 74 GLN A CA 1
ATOM 591 C C . GLN A 1 74 ? -18.635 0.696 20.907 1.00 98.50 74 GLN A C 1
ATOM 593 O O . GLN A 1 74 ? -18.846 0.846 22.111 1.00 98.50 74 GLN A O 1
ATOM 598 N N . VAL A 1 75 ? -19.402 1.244 19.960 1.00 98.38 75 VAL A N 1
ATOM 599 C CA . VAL A 1 75 ? -20.600 2.045 20.248 1.00 98.38 75 VAL A CA 1
ATOM 600 C C . VAL A 1 75 ? -21.676 1.191 20.917 1.00 98.38 75 VAL A C 1
ATOM 602 O O . VAL A 1 75 ? -22.204 1.585 21.956 1.00 98.38 75 VAL A O 1
ATOM 605 N N . GLU A 1 76 ? -21.957 -0.001 20.389 1.00 98.25 76 GLU A N 1
ATOM 606 C CA . GLU A 1 76 ? -22.916 -0.944 20.978 1.00 98.25 76 GLU A CA 1
ATOM 607 C C . GLU A 1 76 ? -22.514 -1.346 22.399 1.00 98.25 76 GLU A C 1
ATOM 609 O O . GLU A 1 76 ? -23.339 -1.326 23.313 1.00 98.25 76 GLU A O 1
ATOM 614 N N . LYS A 1 77 ? -21.228 -1.647 22.618 1.00 98.31 77 LYS A N 1
ATOM 615 C CA . LYS A 1 77 ? -20.692 -1.929 23.953 1.00 98.31 77 LYS A CA 1
ATOM 616 C C . LYS A 1 77 ? -20.877 -0.737 24.893 1.00 98.31 77 LYS A C 1
ATOM 618 O O . LYS A 1 77 ? -21.264 -0.943 26.041 1.00 98.31 77 LYS A O 1
ATOM 623 N N . GLY A 1 78 ? -20.590 0.482 24.434 1.00 98.25 78 GLY A N 1
ATOM 624 C CA . GLY A 1 78 ? -20.804 1.706 25.211 1.00 98.25 78 GLY A CA 1
ATOM 625 C C . GLY A 1 78 ? -22.265 1.859 25.629 1.00 98.25 78 GLY A C 1
ATOM 626 O O . GLY A 1 78 ? -22.557 1.972 26.816 1.00 98.25 78 GLY A O 1
ATOM 627 N N . SER A 1 79 ? -23.185 1.727 24.673 1.00 98.31 79 SER A N 1
ATOM 628 C CA . SER A 1 79 ? -24.629 1.791 24.918 1.00 98.31 79 SER A CA 1
ATOM 629 C C . SER A 1 79 ? -25.115 0.708 25.892 1.00 98.31 79 SER A C 1
ATOM 631 O O . SER A 1 79 ? -25.882 0.992 26.814 1.00 98.31 79 SER A O 1
ATOM 633 N N . ALA A 1 80 ? -24.626 -0.528 25.756 1.00 98.12 80 ALA A N 1
ATOM 634 C CA . ALA A 1 80 ? -24.963 -1.617 26.670 1.00 98.12 80 ALA A CA 1
ATOM 635 C C . ALA A 1 80 ? -24.467 -1.351 28.104 1.00 98.12 80 ALA A C 1
ATOM 637 O O . ALA A 1 80 ? -25.171 -1.653 29.070 1.00 98.12 80 ALA A O 1
ATOM 638 N N . LEU A 1 81 ? -23.274 -0.766 28.259 1.00 98.38 81 LEU A N 1
ATOM 639 C CA . LEU A 1 81 ? -22.744 -0.377 29.568 1.00 98.38 81 LEU A CA 1
ATOM 640 C C . LEU A 1 81 ? -23.566 0.751 30.201 1.00 98.38 81 LEU A C 1
ATOM 642 O O . LEU A 1 81 ? -23.920 0.646 31.375 1.00 98.38 81 LEU A O 1
ATOM 646 N N . GLU A 1 82 ? -23.932 1.778 29.432 1.00 98.12 82 GLU A N 1
ATOM 647 C CA . GLU A 1 82 ? -24.796 2.869 29.900 1.00 98.12 82 GLU A CA 1
ATOM 648 C C . GLU A 1 82 ? -26.174 2.359 30.342 1.00 98.12 82 GLU A C 1
ATOM 650 O O . GLU A 1 82 ? -26.665 2.737 31.408 1.00 98.12 82 GLU A O 1
ATOM 655 N N . SER A 1 83 ? -26.772 1.439 29.578 1.00 98.31 83 SER A N 1
ATOM 656 C CA . SER A 1 83 ? -28.040 0.790 29.932 1.00 98.31 83 SER A CA 1
ATOM 657 C C . SER A 1 83 ? -27.937 -0.003 31.243 1.00 98.31 83 SER A C 1
ATOM 659 O O . SER A 1 83 ? -28.792 0.128 32.123 1.00 98.31 83 SER A O 1
ATOM 661 N N . LEU A 1 84 ? -26.858 -0.771 31.431 1.00 97.69 84 LEU A N 1
ATOM 662 C CA . LEU A 1 84 ? -26.605 -1.495 32.681 1.00 97.69 84 LEU A CA 1
ATOM 663 C C . LEU A 1 84 ? -26.416 -0.550 33.872 1.00 97.69 84 LEU A C 1
ATOM 665 O O . LEU A 1 84 ? -26.879 -0.841 34.977 1.00 97.69 84 LEU A O 1
ATOM 669 N N . GLU A 1 85 ? -25.735 0.576 33.680 1.00 98.12 85 GLU A N 1
ATOM 670 C CA . GLU A 1 85 ? -25.5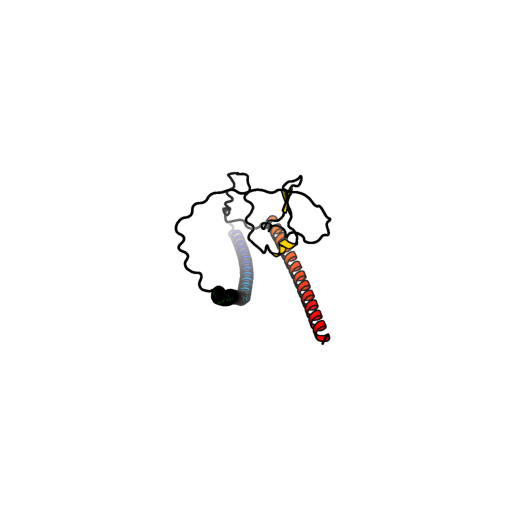90 1.591 34.721 1.00 98.12 85 GLU A CA 1
ATOM 671 C C . GLU A 1 85 ? -26.915 2.263 35.073 1.00 98.12 85 GLU A C 1
ATOM 673 O O . GLU A 1 85 ? -27.179 2.469 36.260 1.00 98.12 85 GLU A O 1
ATOM 678 N N . ALA A 1 86 ? -27.749 2.574 34.078 1.00 98.25 86 ALA A N 1
ATOM 679 C CA . ALA A 1 86 ? -29.082 3.128 34.286 1.00 98.25 86 ALA A CA 1
ATOM 680 C C . ALA A 1 86 ? -29.948 2.170 35.115 1.00 98.25 86 ALA A C 1
ATOM 682 O O . ALA A 1 86 ? -30.436 2.568 36.171 1.00 98.25 86 ALA A O 1
ATOM 683 N N . MET A 1 87 ? -30.009 0.886 34.744 1.00 97.69 87 MET A N 1
ATOM 684 C CA . MET A 1 87 ? -30.742 -0.123 35.521 1.00 97.69 87 MET A CA 1
ATOM 685 C C . MET A 1 87 ? -30.219 -0.253 36.960 1.00 97.69 87 MET A C 1
ATOM 687 O O . MET A 1 87 ? -30.999 -0.370 37.904 1.00 97.69 87 MET A O 1
ATOM 691 N N . ARG A 1 88 ? -28.897 -0.185 37.173 1.00 98.12 88 ARG A N 1
ATOM 692 C CA . ARG A 1 88 ? -28.317 -0.197 38.530 1.00 98.12 88 ARG A CA 1
ATOM 693 C C . ARG A 1 88 ? -28.667 1.059 39.332 1.00 98.12 88 ARG A C 1
ATOM 695 O O . ARG A 1 88 ? -28.811 0.969 40.550 1.00 98.12 88 ARG A O 1
ATOM 702 N N . ARG A 1 89 ? -28.751 2.234 38.694 1.00 98.19 89 ARG A N 1
ATOM 703 C CA . ARG A 1 89 ? -29.210 3.476 39.346 1.00 98.19 89 ARG A CA 1
ATOM 704 C C . ARG A 1 89 ? -30.678 3.344 39.746 1.00 98.19 89 ARG A C 1
ATOM 706 O O . ARG A 1 89 ? -30.970 3.493 40.926 1.00 98.19 89 ARG A O 1
ATOM 713 N N . GLU A 1 90 ? -31.541 2.930 38.823 1.00 98.00 90 GLU A N 1
ATOM 714 C CA . GLU A 1 90 ? -32.968 2.703 39.080 1.00 98.00 90 GLU A CA 1
ATOM 715 C C . GLU A 1 90 ? -33.206 1.698 40.212 1.00 98.00 90 GLU A C 1
ATOM 717 O O . GLU A 1 90 ? -34.034 1.942 41.088 1.00 98.00 90 GLU A O 1
ATOM 722 N N . GLN A 1 91 ? -32.445 0.599 40.256 1.00 97.81 91 GLN A N 1
ATOM 723 C CA . GLN A 1 91 ? -32.538 -0.379 41.340 1.00 97.81 91 GLN A CA 1
ATOM 724 C C . GLN A 1 91 ? -32.191 0.242 42.702 1.00 97.81 91 GLN A C 1
ATOM 726 O O . GLN A 1 91 ? -32.923 0.046 43.674 1.00 97.81 91 GLN A O 1
ATOM 731 N N . ARG A 1 92 ? -31.106 1.024 42.781 1.00 97.56 92 ARG A N 1
ATOM 732 C CA . ARG A 1 92 ? -30.718 1.720 44.020 1.00 97.56 92 ARG A CA 1
ATOM 733 C C . ARG A 1 92 ? -31.754 2.758 44.441 1.00 97.56 92 ARG A C 1
ATOM 735 O O . ARG A 1 92 ? -32.059 2.851 45.629 1.00 97.56 92 ARG A O 1
ATOM 742 N N . ASP A 1 93 ? -32.313 3.496 43.490 1.00 97.81 93 ASP A N 1
ATOM 743 C CA . ASP A 1 93 ? -33.337 4.505 43.757 1.00 97.81 93 ASP A CA 1
ATOM 744 C C . ASP A 1 93 ? -34.637 3.852 44.237 1.00 97.81 93 ASP A C 1
ATOM 746 O O . ASP A 1 93 ? -35.233 4.305 45.215 1.00 97.81 93 ASP A O 1
ATOM 750 N N . ALA A 1 94 ? -35.043 2.736 43.627 1.00 97.62 94 ALA A N 1
ATOM 751 C CA . ALA A 1 94 ? -36.193 1.953 44.063 1.00 97.62 94 ALA A CA 1
ATOM 752 C C . ALA A 1 94 ? -35.998 1.400 45.484 1.00 97.62 94 ALA A C 1
ATOM 754 O O . ALA A 1 94 ? -36.893 1.521 46.324 1.00 97.62 94 ALA A O 1
ATOM 755 N N . GLU A 1 95 ? -34.822 0.846 45.795 1.00 97.06 95 GLU A N 1
ATOM 756 C CA . GLU A 1 95 ? -34.483 0.405 47.151 1.00 97.06 95 GLU A CA 1
ATOM 757 C C . GLU A 1 95 ? -34.509 1.563 48.155 1.00 97.06 95 GLU A C 1
ATOM 759 O O . GLU A 1 95 ? -35.044 1.421 49.258 1.00 97.06 95 GLU A O 1
ATOM 764 N N . HIS A 1 96 ? -33.953 2.720 47.789 1.00 96.94 96 HIS A N 1
ATOM 765 C CA . HIS A 1 96 ? -33.960 3.909 48.632 1.00 96.94 96 HIS A CA 1
ATOM 766 C C . HIS A 1 96 ? -35.388 4.397 48.900 1.00 96.94 96 HIS A C 1
ATOM 768 O O . HIS A 1 96 ? -35.756 4.600 50.057 1.00 96.94 96 HIS A O 1
ATOM 774 N N . GLN A 1 97 ? -36.228 4.494 47.867 1.00 96.31 97 GLN A N 1
ATOM 775 C CA . GLN A 1 97 ? -37.641 4.848 48.007 1.00 96.31 97 GLN A CA 1
ATOM 776 C C . GLN A 1 97 ? -38.390 3.860 48.907 1.00 96.31 97 GLN A C 1
ATOM 778 O O . GLN A 1 97 ? -39.194 4.275 49.740 1.00 96.31 97 GLN A O 1
ATOM 783 N N . GLN A 1 98 ? -38.120 2.555 48.793 1.00 95.12 98 GLN A N 1
ATOM 784 C CA . GLN A 1 98 ? -38.704 1.555 49.690 1.00 95.12 98 GLN A CA 1
ATOM 785 C C . GLN A 1 98 ? -38.264 1.759 51.145 1.00 95.12 98 GLN A C 1
ATOM 787 O O . GLN A 1 98 ? -39.090 1.642 52.051 1.00 95.12 98 GLN A O 1
ATOM 792 N N . ARG A 1 99 ? -36.986 2.080 51.393 1.00 93.94 99 ARG A N 1
ATOM 793 C CA . ARG A 1 99 ? -36.486 2.398 52.742 1.00 93.94 99 ARG A CA 1
ATOM 794 C C . ARG A 1 99 ? -37.147 3.661 53.295 1.00 93.94 99 ARG A C 1
ATOM 796 O O . ARG A 1 99 ? -37.607 3.633 54.431 1.00 93.94 99 ARG A O 1
ATOM 803 N N . MET A 1 100 ? -37.266 4.716 52.490 1.00 92.69 100 MET A N 1
ATOM 804 C CA . MET A 1 100 ? -37.924 5.967 52.886 1.00 92.69 100 MET A CA 1
ATOM 805 C C . MET A 1 100 ? -39.399 5.754 53.232 1.00 92.69 100 MET A C 1
ATOM 807 O O . MET A 1 100 ? -39.826 6.161 54.308 1.00 92.69 100 MET A O 1
ATOM 811 N N . LYS A 1 101 ? -40.147 5.009 52.406 1.00 93.25 101 LYS A N 1
ATOM 812 C CA . LYS A 1 101 ? -41.547 4.650 52.696 1.00 93.25 101 LYS A CA 1
ATOM 813 C C . LYS A 1 101 ? -41.695 3.891 54.018 1.00 93.25 101 LYS A C 1
ATOM 815 O O . LYS A 1 101 ? -42.629 4.145 54.771 1.00 93.25 101 LYS A O 1
ATOM 820 N N . LYS A 1 102 ? -40.775 2.968 54.328 1.00 92.12 102 LYS A N 1
ATOM 821 C CA . LYS A 1 102 ? -40.769 2.253 55.619 1.00 92.12 102 LYS A CA 1
ATOM 822 C C . LYS A 1 102 ? -40.499 3.198 56.791 1.00 92.12 102 LYS A C 1
ATOM 824 O O . LYS A 1 102 ? -41.160 3.085 57.816 1.00 92.12 102 LYS A O 1
ATOM 829 N N . VAL A 1 103 ? -39.556 4.130 56.646 1.00 90.38 103 VAL A N 1
ATOM 830 C CA . VAL A 1 103 ? -39.253 5.132 57.682 1.00 90.38 103 VAL A CA 1
ATOM 831 C C . VAL A 1 103 ? -40.449 6.055 57.920 1.00 90.38 103 VAL A C 1
ATOM 833 O O . VAL A 1 103 ? -40.811 6.274 59.071 1.00 90.38 103 VAL A O 1
ATOM 836 N N . GLU A 1 104 ? -41.107 6.538 56.866 1.00 89.62 104 GLU A N 1
ATOM 837 C CA . GLU A 1 104 ? -42.310 7.378 56.972 1.00 89.62 104 GLU A CA 1
ATOM 838 C C . GLU A 1 104 ? -43.449 6.679 57.727 1.00 89.62 104 GLU A C 1
ATOM 840 O O . GLU A 1 104 ? -44.129 7.308 58.536 1.00 89.62 104 GLU A O 1
ATOM 845 N N . GLN A 1 105 ? -43.627 5.370 57.529 1.00 84.94 105 GLN A N 1
ATOM 846 C CA . GLN A 1 105 ? -44.622 4.588 58.270 1.00 84.94 105 GLN A CA 1
ATOM 847 C C . GLN A 1 105 ? -44.293 4.454 59.764 1.00 84.94 105 GLN A C 1
ATOM 849 O O . GLN A 1 105 ? -45.210 4.400 60.579 1.00 84.94 105 GLN A O 1
ATOM 854 N N . VAL A 1 106 ? -43.008 4.408 60.13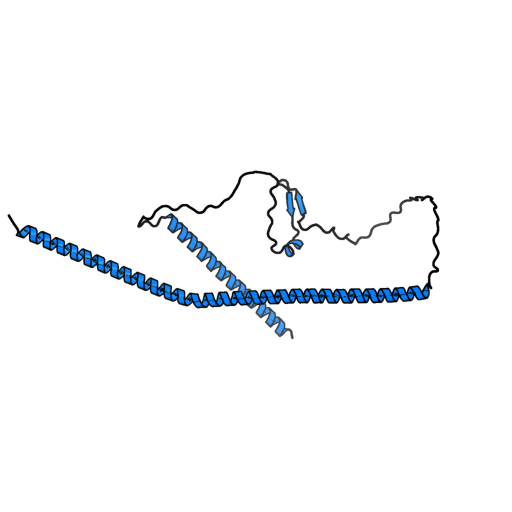4 1.00 82.69 106 VAL A N 1
ATOM 855 C CA . VAL A 1 106 ? -42.564 4.270 61.535 1.00 82.69 106 VAL A CA 1
ATOM 856 C C . VAL A 1 106 ? -42.543 5.614 62.264 1.00 82.69 106 VAL A C 1
ATOM 858 O O . VAL A 1 106 ? -42.915 5.685 63.431 1.00 82.69 106 VAL A O 1
ATOM 861 N N . VAL A 1 107 ? -42.110 6.681 61.591 1.00 79.56 107 VAL A N 1
ATOM 862 C CA . VAL A 1 107 ? -42.022 8.033 62.170 1.00 79.56 107 VAL A CA 1
ATOM 863 C C . VAL A 1 107 ? -43.392 8.731 62.176 1.00 79.56 107 VAL A C 1
ATOM 865 O O . VAL A 1 107 ? -43.607 9.655 62.960 1.00 79.56 107 VAL A O 1
ATOM 868 N N . GLY A 1 108 ? -44.343 8.252 61.364 1.00 56.31 108 GLY A N 1
ATOM 869 C CA . GLY A 1 108 ? -45.661 8.857 61.189 1.00 56.31 108 GLY A CA 1
ATOM 870 C C . GLY A 1 108 ? -45.595 10.180 60.411 1.00 56.31 108 GLY A C 1
ATOM 871 O O . GLY A 1 108 ? -44.517 10.761 60.244 1.00 56.31 108 GLY A O 1
ATOM 872 N N . PRO A 1 109 ? -46.735 10.694 59.910 1.00 60.88 109 PRO A N 1
ATOM 873 C CA . PRO A 1 109 ? -46.764 11.983 59.234 1.00 60.88 109 PRO A CA 1
ATOM 874 C C . PRO A 1 109 ? -46.323 13.068 60.219 1.00 60.88 109 PRO A C 1
ATOM 876 O O . PRO A 1 109 ? -46.996 13.342 61.213 1.00 60.88 109 PRO A O 1
ATOM 879 N N . ARG A 1 110 ? -45.176 13.694 59.940 1.00 56.06 110 ARG A N 1
ATOM 880 C CA . ARG A 1 110 ? -44.723 14.878 60.671 1.00 56.06 110 ARG A CA 1
ATOM 881 C C . ARG A 1 110 ? -45.833 15.935 60.569 1.00 56.06 110 ARG A C 1
ATOM 883 O O . ARG A 1 110 ? -46.183 16.303 59.445 1.00 56.06 110 ARG A O 1
ATOM 890 N N . PRO A 1 111 ? -46.402 16.432 61.684 1.00 47.06 111 PRO A N 1
ATOM 891 C CA . PRO A 1 111 ? -47.388 17.498 61.609 1.00 47.06 111 PRO A CA 1
ATOM 892 C C . PRO A 1 111 ? -46.733 18.714 60.950 1.00 47.06 111 PRO A C 1
ATOM 894 O O . PRO A 1 111 ? -45.587 19.056 61.260 1.00 47.06 111 PRO A O 1
ATOM 897 N N . ALA A 1 112 ? -47.449 19.341 60.017 1.00 50.44 112 ALA A N 1
ATOM 898 C CA . ALA A 1 112 ? -47.047 20.590 59.390 1.00 50.44 112 ALA A CA 1
ATOM 899 C C . ALA A 1 112 ? -46.963 21.681 60.467 1.00 50.44 112 ALA A C 1
ATOM 901 O O . ALA A 1 112 ? -47.937 22.368 60.764 1.00 50.44 112 ALA A O 1
ATOM 902 N N . ALA A 1 113 ? -45.798 21.814 61.098 1.00 47.44 113 ALA A N 1
ATOM 903 C CA . ALA A 1 113 ? -45.507 22.943 61.957 1.00 47.44 113 ALA A CA 1
ATOM 904 C C . ALA A 1 113 ? -45.304 24.160 61.051 1.00 47.44 113 ALA A C 1
ATOM 906 O O . ALA A 1 113 ? -44.271 24.309 60.397 1.00 47.44 113 ALA A O 1
ATOM 907 N N . ALA A 1 114 ? -46.331 25.005 60.996 1.00 54.59 114 ALA A N 1
ATOM 908 C CA . ALA A 1 114 ? -46.233 26.372 60.525 1.00 54.59 114 ALA A CA 1
ATOM 909 C C . ALA A 1 114 ? -45.080 27.068 61.265 1.00 54.59 114 ALA A C 1
ATOM 911 O O . ALA A 1 114 ? -45.191 27.375 62.449 1.00 54.59 114 ALA A O 1
ATOM 912 N N . SER A 1 115 ? -43.959 27.301 60.583 1.00 44.12 115 SER A N 1
ATOM 913 C CA . SER A 1 115 ? -42.869 28.117 61.118 1.00 44.12 115 SER A CA 1
ATOM 914 C C . SER A 1 115 ? -43.073 29.559 60.674 1.00 44.12 115 SER A C 1
ATOM 916 O O . SER A 1 115 ? -42.432 30.045 59.744 1.00 44.12 115 SER A O 1
ATOM 918 N N . ALA A 1 116 ? -43.997 30.236 61.352 1.00 47.88 116 ALA A N 1
ATOM 919 C CA . ALA A 1 116 ? -43.949 31.681 61.490 1.00 47.88 116 ALA A CA 1
ATOM 920 C C . ALA A 1 116 ? -42.791 32.048 62.437 1.00 47.88 116 ALA A C 1
ATOM 922 O O . ALA A 1 116 ? -42.657 31.438 63.489 1.00 47.88 116 ALA A O 1
ATOM 923 N N . GLY A 1 117 ? -41.979 33.028 62.024 1.00 46.62 117 GLY A N 1
ATOM 924 C CA . GLY A 1 117 ? -41.192 33.962 62.845 1.00 46.62 117 GLY A CA 1
ATOM 925 C C . GLY A 1 117 ? -40.426 33.443 64.070 1.00 46.62 117 GLY A C 1
ATOM 926 O O . GLY A 1 117 ? -41.012 33.079 65.080 1.00 46.62 117 GLY A O 1
ATOM 927 N N . GLY A 1 118 ? -39.097 33.578 64.057 1.00 39.59 118 GLY A N 1
ATOM 928 C CA . GLY A 1 118 ? -38.301 33.351 65.264 1.00 39.59 118 GLY A CA 1
ATOM 929 C C . GLY A 1 118 ? -36.829 33.699 65.115 1.00 39.59 118 GLY A C 1
ATOM 930 O O . GLY A 1 118 ? -35.983 32.817 65.066 1.00 39.59 118 GLY A O 1
ATOM 931 N N . SER A 1 119 ? -36.532 34.995 65.040 1.00 48.44 119 SER A N 1
ATOM 932 C CA . SER A 1 119 ? -35.198 35.551 65.274 1.00 48.44 119 SER A CA 1
ATOM 933 C C . SER A 1 119 ? -34.687 35.157 66.664 1.00 48.44 119 SER A C 1
ATOM 935 O O . SER A 1 119 ? -35.328 35.493 67.657 1.00 48.44 119 SER A O 1
ATOM 937 N N . SER A 1 120 ? -33.514 34.529 66.757 1.00 43.22 120 SER A N 1
ATOM 938 C CA . SER A 1 120 ? -32.704 34.582 67.977 1.00 43.22 120 SER A CA 1
ATOM 939 C C . SER A 1 120 ? -31.233 34.303 67.668 1.00 43.22 120 SER A C 1
ATOM 941 O O . SER A 1 120 ? -30.815 33.186 67.370 1.00 43.22 120 SER A O 1
ATOM 943 N N . THR A 1 121 ? -30.466 35.386 67.695 1.00 49.53 121 THR A N 1
ATOM 944 C CA . THR A 1 121 ? -29.043 35.443 68.019 1.00 49.53 121 THR A CA 1
ATOM 945 C C . THR A 1 121 ? -28.744 34.647 69.294 1.00 49.53 121 THR A C 1
ATOM 947 O O . THR A 1 121 ? -29.562 34.660 70.199 1.00 49.53 121 THR A O 1
ATOM 950 N N . TYR A 1 122 ? -27.584 33.982 69.376 1.00 39.22 122 TYR A N 1
ATOM 951 C CA . TYR A 1 122 ? -26.606 34.076 70.480 1.00 39.22 122 TYR A CA 1
ATOM 952 C C . TYR A 1 122 ? -25.565 32.931 70.426 1.00 39.22 122 TYR A C 1
ATOM 954 O O . TYR A 1 122 ? -25.873 31.757 70.582 1.00 39.22 122 TYR A O 1
ATOM 962 N N . THR A 1 123 ? -24.312 33.354 70.219 1.00 40.44 123 THR A N 1
ATOM 963 C CA . THR A 1 123 ? -23.063 32.933 70.892 1.00 40.44 123 THR A CA 1
ATOM 964 C C . THR A 1 123 ? -22.644 31.459 70.977 1.00 40.44 123 THR A C 1
ATOM 966 O O . THR A 1 123 ? -23.200 30.652 71.713 1.00 40.44 123 THR A O 1
ATOM 969 N N . ALA A 1 124 ? -21.496 31.202 70.341 1.00 44.53 124 ALA A N 1
ATOM 970 C CA . ALA A 1 124 ? -20.559 30.116 70.618 1.00 44.53 124 ALA A CA 1
ATOM 971 C C . ALA A 1 124 ? -19.981 30.158 72.049 1.00 44.53 124 ALA A C 1
ATOM 973 O O . ALA A 1 124 ? -19.900 31.231 72.653 1.00 44.53 124 ALA A O 1
ATOM 974 N N . PRO A 1 125 ? -19.417 29.028 72.515 1.00 49.44 125 PRO A N 1
ATOM 975 C CA . PRO A 1 125 ? -18.063 29.109 73.056 1.00 49.44 125 PRO A CA 1
ATOM 976 C C . PRO A 1 125 ? -17.114 28.014 72.542 1.00 49.44 125 PRO A C 1
ATOM 978 O O . PRO A 1 125 ? -17.464 26.845 72.387 1.00 49.44 125 PRO A O 1
ATOM 981 N N . GLN A 1 126 ? -15.871 28.447 72.319 1.00 45.59 126 GLN A N 1
ATOM 982 C CA . GLN A 1 126 ? -14.665 27.632 72.209 1.00 45.59 126 GLN A CA 1
ATOM 983 C C . GLN A 1 126 ? -14.418 26.816 73.485 1.00 45.59 126 GLN A C 1
ATOM 985 O O . GLN A 1 126 ? -14.587 27.339 74.583 1.00 45.59 126 GLN A O 1
ATOM 990 N N . LEU A 1 127 ? -13.843 25.619 73.336 1.00 41.72 127 LEU A N 1
ATOM 991 C CA . LEU A 1 127 ? -13.003 25.000 74.364 1.00 41.72 127 LEU A CA 1
ATOM 992 C C . LEU A 1 127 ? -11.827 24.255 73.712 1.00 41.72 127 LEU A C 1
ATOM 994 O O . LEU A 1 127 ? -11.978 23.194 73.112 1.00 41.72 127 LEU A O 1
ATOM 998 N N . GLN A 1 128 ? -10.642 24.854 73.843 1.00 45.03 128 GLN A N 1
ATOM 999 C CA . GLN A 1 128 ? -9.336 24.207 73.728 1.00 45.03 128 GLN A CA 1
ATOM 1000 C C . GLN A 1 128 ? -9.021 23.441 75.024 1.00 45.03 128 GLN A C 1
ATOM 1002 O O . GLN A 1 128 ? -9.187 24.002 76.105 1.00 45.03 128 GLN A O 1
ATOM 1007 N N . ARG A 1 129 ? -8.466 22.225 74.915 1.00 39.03 129 ARG A N 1
ATOM 1008 C CA . ARG A 1 129 ? -7.421 21.642 75.798 1.00 39.03 129 ARG A CA 1
ATOM 1009 C C . ARG A 1 129 ? -6.974 20.294 75.207 1.00 39.03 129 ARG A C 1
ATOM 1011 O O . ARG A 1 129 ? -7.785 19.404 75.016 1.00 39.03 129 ARG A O 1
ATOM 1018 N N . GLN A 1 130 ? -5.780 20.240 74.615 1.00 38.31 130 GLN A N 1
ATOM 1019 C CA . GLN A 1 130 ? -4.511 19.781 75.213 1.00 38.31 130 GLN A CA 1
ATOM 1020 C C . GLN A 1 130 ? -4.421 18.263 75.475 1.00 38.31 130 GLN A C 1
ATOM 1022 O O . GLN A 1 130 ? -4.869 17.766 76.496 1.00 38.31 130 GLN A O 1
ATOM 1027 N N . GLY A 1 131 ? -3.722 17.577 74.563 1.00 39.72 131 GLY A N 1
ATOM 1028 C CA . GLY A 1 131 ? -2.447 16.924 74.876 1.00 39.72 131 GLY A CA 1
ATOM 1029 C C . GLY A 1 131 ? -2.464 15.609 75.653 1.00 39.72 131 GLY A C 1
ATOM 1030 O O . GLY A 1 131 ? -2.154 15.604 76.837 1.00 39.72 131 GLY A O 1
ATOM 1031 N N . VAL A 1 132 ? -2.613 14.487 74.942 1.00 42.75 132 VAL A N 1
ATOM 1032 C CA . VAL A 1 132 ? -1.982 13.211 75.319 1.00 42.75 132 VAL A CA 1
ATOM 1033 C C . VAL A 1 132 ? -1.370 12.587 74.061 1.00 42.75 132 VAL A C 1
ATOM 1035 O O . VAL A 1 132 ? -2.076 12.209 73.131 1.00 42.75 132 VAL A O 1
ATOM 1038 N N . ARG A 1 133 ? -0.033 12.516 74.021 1.00 47.53 133 ARG A N 1
ATOM 1039 C CA . ARG A 1 133 ? 0.728 11.675 73.087 1.00 47.53 133 ARG A CA 1
ATOM 1040 C C . ARG A 1 133 ? 0.806 10.267 73.677 1.00 47.53 133 ARG A C 1
ATOM 1042 O O . ARG A 1 133 ? 1.442 10.102 74.712 1.00 47.53 133 ARG A O 1
ATOM 1049 N N . ILE A 1 134 ? 0.261 9.269 72.982 1.00 47.03 134 ILE A N 1
ATOM 1050 C CA . ILE A 1 134 ? 0.685 7.868 73.111 1.00 47.03 134 ILE A CA 1
ATOM 1051 C C . ILE A 1 134 ? 0.906 7.300 71.700 1.00 47.03 134 ILE A C 1
ATOM 1053 O O . ILE A 1 134 ? -0.015 7.187 70.902 1.00 47.03 134 ILE A O 1
ATOM 1057 N N . LEU A 1 135 ? 2.188 7.067 71.419 1.00 41.31 135 LEU A N 1
ATOM 1058 C CA . LEU A 1 135 ? 2.839 6.066 70.561 1.00 41.31 135 LEU A CA 1
ATOM 1059 C C . LEU A 1 135 ? 2.073 5.439 69.371 1.00 41.31 135 LEU A C 1
ATOM 1061 O O . LEU A 1 135 ? 1.250 4.545 69.515 1.00 41.31 135 LEU A O 1
ATOM 1065 N N . SER A 1 136 ? 2.511 5.867 68.183 1.00 40.81 136 SER A N 1
ATOM 1066 C CA . SER A 1 136 ? 2.817 5.101 66.961 1.00 40.81 136 SER A CA 1
ATOM 1067 C C . SER A 1 136 ? 2.781 3.561 67.025 1.00 40.81 136 SER A C 1
ATOM 1069 O O . SER A 1 136 ? 3.623 2.973 67.700 1.00 40.81 136 SER A O 1
ATOM 1071 N N . VAL A 1 137 ? 1.990 2.945 66.132 1.00 42.12 137 VAL A N 1
ATOM 1072 C CA . VAL A 1 137 ? 2.431 1.859 65.227 1.00 42.12 137 VAL A CA 1
ATOM 1073 C C . VAL A 1 137 ? 1.815 2.110 63.840 1.00 42.12 137 VAL A C 1
ATOM 1075 O O . VAL A 1 137 ? 0.655 2.494 63.720 1.00 42.12 137 VAL A O 1
ATOM 1078 N N . GLN A 1 138 ? 2.658 1.974 62.822 1.00 46.03 138 GLN A N 1
ATOM 1079 C CA . GLN A 1 138 ? 2.433 2.190 61.393 1.00 46.03 138 GLN A CA 1
ATOM 1080 C C . GLN A 1 138 ? 1.357 1.250 60.822 1.00 46.03 138 GLN A C 1
ATOM 1082 O O . GLN A 1 138 ? 1.295 0.094 61.225 1.00 46.03 138 GLN A O 1
ATOM 1087 N N . ASP A 1 139 ? 0.543 1.722 59.873 1.00 42.97 139 ASP A N 1
ATOM 1088 C CA . ASP A 1 139 ? 0.708 1.417 58.438 1.00 42.97 139 ASP A CA 1
ATOM 1089 C C . ASP A 1 139 ? -0.571 1.808 57.666 1.00 42.97 139 ASP A C 1
ATOM 1091 O O . ASP A 1 139 ? -1.584 1.114 57.705 1.00 42.97 139 ASP A O 1
ATOM 1095 N N . ALA A 1 140 ? -0.555 2.972 57.016 1.00 39.19 140 ALA A N 1
ATOM 1096 C CA . ALA A 1 140 ? -1.494 3.339 55.954 1.00 39.19 140 ALA A CA 1
ATOM 1097 C C . ALA A 1 140 ? -0.960 4.600 55.273 1.00 39.19 140 ALA A C 1
ATOM 1099 O O . ALA A 1 140 ? -1.158 5.724 55.738 1.00 39.19 140 ALA A O 1
ATOM 1100 N N . SER A 1 141 ? -0.233 4.401 54.177 1.00 48.88 141 SER A N 1
ATOM 1101 C CA . SER A 1 141 ? 0.142 5.471 53.257 1.00 48.88 141 SER A CA 1
ATOM 1102 C C . SER A 1 141 ? -1.099 6.295 52.871 1.00 48.88 141 SER A C 1
ATOM 1104 O O . SER A 1 141 ? -2.100 5.705 52.457 1.00 48.88 141 SER A O 1
ATOM 1106 N N . PRO A 1 142 ? -1.057 7.639 52.923 1.00 52.28 142 PRO A N 1
ATOM 1107 C CA . PRO A 1 142 ? -2.075 8.449 52.264 1.00 52.28 142 PRO A CA 1
ATOM 1108 C C . PRO A 1 142 ? -2.034 8.173 50.746 1.00 52.28 142 PRO A C 1
ATOM 1110 O O . PRO A 1 142 ? -0.944 7.973 50.202 1.00 52.28 142 PRO A O 1
ATOM 1113 N N . PRO A 1 143 ? -3.177 8.126 50.036 1.00 53.06 143 PRO A N 1
ATOM 1114 C CA . PRO A 1 143 ? -3.165 8.007 48.581 1.00 53.06 143 PRO A CA 1
ATOM 1115 C C . PRO A 1 143 ? -2.447 9.230 47.985 1.00 53.06 143 PRO A C 1
ATOM 1117 O O . PRO A 1 143 ? -2.677 10.351 48.453 1.00 53.06 143 PRO A O 1
ATOM 1120 N N . PRO A 1 144 ? -1.560 9.050 46.990 1.00 50.06 144 PRO A N 1
ATOM 1121 C CA . PRO A 1 144 ? -0.843 10.172 46.407 1.00 50.06 144 PRO A CA 1
ATOM 1122 C C . PRO A 1 144 ? -1.842 11.143 45.758 1.00 50.06 144 PRO A C 1
ATOM 1124 O O . PRO A 1 144 ? -2.831 10.697 45.168 1.00 50.06 144 PRO A O 1
ATOM 1127 N N . PRO A 1 145 ? -1.605 12.465 45.841 1.00 49.81 145 PRO A N 1
ATOM 1128 C CA . PRO A 1 145 ? -2.391 13.424 45.079 1.00 49.81 145 PRO A CA 1
ATOM 1129 C C . PRO A 1 145 ? -2.281 13.049 43.602 1.00 49.81 145 PRO A C 1
ATOM 1131 O O . PRO A 1 145 ? -1.174 12.835 43.106 1.00 49.81 145 PRO A O 1
ATOM 1134 N N . SER A 1 146 ? -3.421 12.940 42.917 1.00 55.19 146 SER A N 1
ATOM 1135 C CA . SER A 1 146 ? -3.497 12.692 41.478 1.00 55.19 146 SER A CA 1
ATOM 1136 C C . SER A 1 146 ? -2.641 13.729 40.752 1.00 55.19 146 SER A C 1
ATOM 1138 O O . SER A 1 146 ? -3.043 14.888 40.606 1.00 55.19 146 SER A O 1
ATOM 1140 N N . ARG A 1 147 ? -1.423 13.333 40.374 1.00 53.69 147 ARG A N 1
ATOM 1141 C CA . ARG A 1 147 ? -0.494 14.191 39.648 1.00 53.69 147 ARG A CA 1
ATOM 1142 C C . ARG A 1 147 ? -1.082 14.445 38.259 1.00 53.69 147 ARG A C 1
ATOM 1144 O O . ARG A 1 147 ? -1.566 13.499 37.636 1.00 53.69 147 ARG A O 1
ATOM 1151 N N . PRO A 1 148 ? -1.078 15.696 37.772 1.00 54.88 148 PRO A N 1
ATOM 1152 C CA . PRO A 1 148 ? -1.446 15.962 36.392 1.00 54.88 148 PRO A CA 1
ATOM 1153 C C . PRO A 1 148 ? -0.503 15.177 35.461 1.00 54.88 148 PRO A C 1
ATOM 1155 O O . PRO A 1 148 ? 0.670 14.995 35.799 1.00 54.88 148 PRO A O 1
ATOM 1158 N N . PRO A 1 149 ? -0.994 14.693 34.310 1.00 49.88 149 PRO A N 1
ATOM 1159 C CA . PRO A 1 149 ? -0.192 13.898 33.388 1.00 49.88 149 PRO A CA 1
ATOM 1160 C C . PRO A 1 149 ? 0.971 14.755 32.868 1.00 49.88 149 PRO A C 1
ATOM 1162 O O . PRO A 1 149 ? 0.746 15.724 32.147 1.00 49.88 149 PRO A O 1
ATOM 1165 N N . GLY A 1 150 ? 2.208 14.446 33.270 1.00 60.75 150 GLY A N 1
ATOM 1166 C CA . GLY A 1 150 ? 3.359 15.271 32.876 1.00 60.75 150 GLY A CA 1
ATOM 1167 C C . GLY A 1 150 ? 4.726 14.958 33.490 1.00 60.75 150 GLY A C 1
ATOM 1168 O O . GLY A 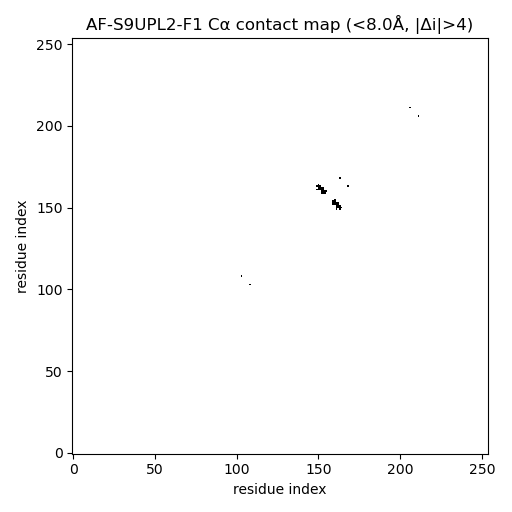1 150 ? 5.655 15.724 33.253 1.00 60.75 150 GLY A O 1
ATOM 1169 N N . GLY A 1 151 ? 4.887 13.866 34.248 1.00 68.12 151 GLY A N 1
ATOM 1170 C CA . GLY A 1 151 ? 6.161 13.540 34.904 1.00 68.12 151 GLY A CA 1
ATOM 1171 C C . GLY A 1 151 ? 6.544 14.516 36.030 1.00 68.12 151 GLY A C 1
ATOM 1172 O O . GLY A 1 151 ? 5.843 15.484 36.323 1.00 68.12 151 GLY A O 1
ATOM 1173 N N . THR A 1 152 ? 7.658 14.245 36.709 1.00 74.00 152 THR A N 1
ATOM 1174 C CA . THR A 1 152 ? 8.198 15.108 37.772 1.00 74.00 152 THR A CA 1
ATOM 1175 C C . THR A 1 152 ? 9.293 16.000 37.198 1.00 74.00 152 THR A C 1
ATOM 1177 O O . THR A 1 152 ? 10.281 15.493 36.676 1.00 74.00 152 THR A O 1
ATOM 1180 N N . VAL A 1 153 ? 9.168 17.322 37.317 1.00 76.62 153 VAL A N 1
ATOM 1181 C CA . VAL A 1 153 ? 10.243 18.246 36.919 1.00 76.62 153 VAL A CA 1
ATOM 1182 C C . VAL A 1 153 ? 11.312 18.288 38.015 1.00 76.62 153 VAL A C 1
ATOM 1184 O O . VAL A 1 153 ? 11.029 18.659 39.152 1.00 76.62 153 VAL A O 1
ATOM 1187 N N . VAL A 1 154 ? 12.545 17.927 37.669 1.00 76.62 154 VAL A N 1
ATOM 1188 C CA . VAL A 1 154 ? 13.735 17.989 38.522 1.00 76.62 154 VAL A CA 1
ATOM 1189 C C . VAL A 1 154 ? 14.669 19.066 37.981 1.00 76.62 154 VAL A C 1
ATOM 1191 O O . VAL A 1 154 ? 15.126 18.992 36.844 1.00 76.62 154 VAL A O 1
ATOM 1194 N N . ASN A 1 155 ? 14.990 20.071 38.793 1.00 71.50 155 ASN A N 1
ATOM 1195 C CA . ASN A 1 155 ? 15.962 21.093 38.410 1.00 71.50 155 ASN A CA 1
ATOM 1196 C C . ASN A 1 155 ? 17.385 20.546 38.556 1.00 71.50 155 ASN A C 1
ATOM 1198 O O . ASN A 1 155 ? 17.838 20.271 39.665 1.00 71.50 155 ASN A O 1
ATOM 1202 N N . THR A 1 156 ? 18.088 20.398 37.435 1.00 79.00 156 THR A N 1
ATOM 1203 C CA . THR A 1 156 ? 19.505 20.017 37.399 1.00 79.00 156 THR A CA 1
ATOM 1204 C C . THR A 1 156 ? 20.379 21.251 37.179 1.00 79.00 156 THR A C 1
ATOM 1206 O O . THR A 1 156 ? 19.891 22.300 36.759 1.00 79.00 156 THR A O 1
ATOM 1209 N N . SER A 1 157 ? 21.689 21.138 37.413 1.00 64.44 157 SER A N 1
ATOM 1210 C CA . SER A 1 157 ? 22.660 22.209 37.131 1.00 64.44 157 SER A CA 1
ATOM 1211 C C . SER A 1 157 ? 22.711 22.630 35.655 1.00 64.44 157 SER A C 1
ATOM 1213 O O . SER A 1 157 ? 23.238 23.694 35.345 1.00 64.44 157 SER A O 1
ATOM 1215 N N . VAL A 1 158 ? 22.148 21.815 34.757 1.00 69.62 158 VAL A N 1
ATOM 1216 C CA . VAL A 1 158 ? 22.051 22.060 33.308 1.00 69.62 158 VAL A CA 1
ATOM 1217 C C . VAL A 1 158 ? 20.652 22.573 32.914 1.00 69.62 158 VAL A C 1
ATOM 1219 O O . VAL A 1 158 ? 20.436 22.978 31.776 1.00 69.62 158 VAL A O 1
ATOM 1222 N N . GLY A 1 159 ? 19.700 22.598 33.855 1.00 74.31 159 GLY A N 1
ATOM 1223 C CA . GLY A 1 159 ? 18.330 23.071 33.660 1.00 74.31 159 GLY A CA 1
ATOM 1224 C C . GLY A 1 159 ? 17.258 22.094 34.167 1.00 74.31 159 GLY A C 1
ATOM 1225 O O . GLY A 1 159 ? 17.578 20.996 34.638 1.00 74.31 159 GLY A O 1
ATOM 1226 N N . PRO A 1 160 ? 15.972 22.478 34.099 1.00 73.94 160 PRO A N 1
ATOM 1227 C CA . PRO A 1 160 ? 14.852 21.610 34.458 1.00 73.94 160 PRO A CA 1
ATOM 1228 C C . PRO A 1 160 ? 14.772 20.393 33.524 1.00 73.94 160 PRO A C 1
ATOM 1230 O O . PRO A 1 160 ? 14.701 20.548 32.308 1.00 73.94 160 PRO A O 1
ATOM 1233 N N . GLN A 1 161 ? 14.763 19.185 34.083 1.00 71.19 161 GLN A N 1
ATOM 1234 C CA . GLN A 1 161 ? 14.543 17.927 33.365 1.00 71.19 161 GLN A CA 1
ATOM 1235 C C . GLN A 1 161 ? 13.253 17.267 33.843 1.00 71.19 161 GLN A C 1
ATOM 1237 O O . GLN A 1 161 ? 12.955 17.275 35.033 1.00 71.19 161 GLN A O 1
ATOM 1242 N N . ILE A 1 162 ? 12.484 16.679 32.929 1.00 75.06 162 ILE A N 1
ATOM 1243 C CA . ILE A 1 162 ? 11.241 15.974 33.261 1.00 75.06 162 ILE A CA 1
ATOM 1244 C C . ILE A 1 162 ? 11.555 14.486 33.412 1.00 75.06 162 ILE A C 1
ATOM 1246 O O . ILE A 1 162 ? 11.937 13.832 32.442 1.00 75.06 162 ILE A O 1
ATOM 1250 N N . LEU A 1 163 ? 11.395 13.958 34.624 1.00 71.69 163 LEU A N 1
ATOM 1251 C CA . LEU A 1 163 ? 11.564 12.547 34.941 1.00 71.69 163 LEU A CA 1
ATOM 1252 C C . LEU A 1 163 ? 10.201 11.847 34.887 1.00 71.69 163 LEU A C 1
ATOM 1254 O O . LEU A 1 163 ? 9.280 12.207 35.623 1.00 71.69 163 LEU A O 1
ATOM 1258 N N . TYR A 1 164 ? 10.075 10.858 34.007 1.00 70.62 164 TYR A N 1
ATOM 1259 C CA . TYR A 1 164 ? 8.891 10.006 33.925 1.00 70.62 164 TYR A CA 1
ATOM 1260 C C . TYR A 1 164 ? 9.141 8.721 34.707 1.00 70.62 164 TYR A C 1
ATOM 1262 O O . TYR A 1 164 ? 10.139 8.038 34.472 1.00 70.62 164 TYR A O 1
ATOM 1270 N N . ASP A 1 165 ? 8.226 8.384 35.612 1.00 66.88 165 ASP A N 1
ATOM 1271 C CA . ASP A 1 165 ? 8.252 7.092 36.284 1.00 66.88 165 ASP A CA 1
ATOM 1272 C C . ASP A 1 165 ? 7.824 6.019 35.271 1.00 66.88 165 ASP A C 1
ATOM 1274 O O . ASP A 1 165 ? 6.887 6.208 34.491 1.00 66.88 165 ASP A O 1
ATOM 1278 N N . SER A 1 166 ? 8.526 4.886 35.241 1.00 59.03 166 SER A N 1
ATOM 1279 C CA . SER A 1 166 ? 8.341 3.834 34.227 1.00 59.03 166 SER A CA 1
ATOM 1280 C C . SER A 1 166 ? 6.913 3.271 34.156 1.00 59.03 166 SER A C 1
ATOM 1282 O O . SER A 1 166 ? 6.517 2.729 33.124 1.00 59.03 166 SER A O 1
ATOM 1284 N N . SER A 1 167 ? 6.125 3.450 35.217 1.00 59.28 167 SER A N 1
ATOM 1285 C CA . SER A 1 167 ? 4.713 3.068 35.310 1.00 59.28 167 SER A CA 1
ATOM 1286 C C . SER A 1 167 ? 3.770 3.924 34.447 1.00 59.28 167 SER A C 1
ATOM 1288 O O . SER A 1 167 ? 2.708 3.437 34.063 1.00 59.28 167 SER A O 1
ATOM 1290 N N . ASP A 1 168 ? 4.157 5.154 34.086 1.00 53.06 168 ASP A N 1
ATOM 1291 C CA . ASP A 1 168 ? 3.299 6.104 33.353 1.00 53.06 168 ASP A CA 1
ATOM 1292 C C . ASP A 1 168 ? 3.512 6.075 31.828 1.00 53.06 168 ASP A C 1
ATOM 1294 O O . ASP A 1 168 ? 2.677 6.569 31.067 1.00 53.06 168 ASP A O 1
ATOM 1298 N N . ILE A 1 169 ? 4.587 5.433 31.355 1.00 53.91 169 ILE A N 1
ATOM 1299 C CA . ILE A 1 169 ? 4.914 5.310 29.920 1.00 53.91 169 ILE A CA 1
ATOM 1300 C C . ILE A 1 169 ? 3.857 4.459 29.187 1.00 53.91 169 ILE A C 1
ATOM 1302 O O . ILE A 1 169 ? 3.606 4.650 27.999 1.00 53.91 169 ILE A O 1
ATOM 1306 N N . SER A 1 170 ? 3.182 3.557 29.910 1.00 48.25 170 SER A N 1
ATOM 1307 C CA . SER A 1 170 ? 2.192 2.623 29.358 1.00 48.25 170 SER A CA 1
ATOM 1308 C C . SER A 1 170 ? 0.880 3.293 28.910 1.00 48.25 170 SER A C 1
ATOM 1310 O O . SER A 1 170 ? 0.183 2.751 28.056 1.00 48.25 170 SER A O 1
ATOM 1312 N N . SER A 1 171 ? 0.532 4.484 29.428 1.00 51.81 171 SER A N 1
ATOM 1313 C CA . SER A 1 171 ? -0.739 5.157 29.081 1.00 51.81 171 SER A CA 1
ATOM 1314 C C . SER A 1 171 ? -0.614 6.317 28.086 1.00 51.81 171 SER A C 1
ATOM 1316 O O . SER A 1 171 ? -1.625 6.796 27.575 1.00 51.81 171 SER A O 1
ATOM 1318 N N . VAL A 1 172 ? 0.606 6.736 27.731 1.00 51.22 172 VAL A N 1
ATOM 1319 C CA . VAL A 1 172 ? 0.841 7.793 26.730 1.00 51.22 172 VAL A CA 1
ATOM 1320 C C . VAL A 1 172 ? 1.050 7.156 25.352 1.00 51.22 172 VAL A C 1
ATOM 1322 O O . VAL A 1 172 ? 2.098 7.267 24.723 1.00 51.22 172 VAL A O 1
ATOM 1325 N N . GLY A 1 173 ? 0.037 6.433 24.875 1.00 47.00 173 GLY A N 1
ATOM 1326 C CA . GLY A 1 173 ? 0.005 5.946 23.499 1.00 47.00 173 GLY A CA 1
ATOM 1327 C C . GLY A 1 173 ? -0.071 7.121 22.525 1.00 47.00 173 GLY A C 1
ATOM 1328 O O . GLY A 1 173 ? -1.002 7.907 22.619 1.00 47.00 173 GLY A O 1
ATOM 1329 N N . PHE A 1 174 ? 0.908 7.241 21.621 1.00 51.81 174 PHE A N 1
ATOM 1330 C CA . PHE A 1 174 ? 0.905 7.993 20.348 1.00 51.81 174 PHE A CA 1
ATOM 1331 C C . PHE A 1 174 ? 0.053 9.279 20.242 1.00 51.81 174 PHE A C 1
ATOM 1333 O O . PHE A 1 174 ? -0.458 9.605 19.167 1.00 51.81 174 PHE A O 1
ATOM 1340 N N . ALA A 1 175 ? -0.087 10.062 21.309 1.00 49.25 175 ALA A N 1
ATOM 1341 C CA . ALA A 1 175 ? -0.650 11.396 21.212 1.00 49.25 175 ALA A CA 1
ATOM 1342 C C . ALA A 1 175 ? 0.372 12.262 20.469 1.00 49.25 175 ALA A C 1
ATOM 1344 O O . ALA A 1 175 ? 1.543 12.316 20.850 1.00 49.25 175 ALA A O 1
ATOM 1345 N N . LYS A 1 176 ? -0.060 12.899 19.371 1.00 48.41 176 LYS A N 1
ATOM 1346 C CA . LYS A 1 176 ? 0.753 13.845 18.595 1.00 48.41 176 LYS A CA 1
ATOM 1347 C C . LYS A 1 176 ? 1.436 14.802 19.570 1.00 48.41 176 LYS A C 1
ATOM 1349 O O . LYS A 1 176 ? 0.751 15.578 20.228 1.00 48.41 176 LYS A O 1
ATOM 1354 N N . GLN A 1 177 ? 2.765 14.740 19.650 1.00 45.81 177 GLN A N 1
ATOM 1355 C CA . GLN A 1 177 ? 3.567 15.711 20.382 1.00 45.81 177 GLN A CA 1
ATOM 1356 C C . GLN A 1 177 ? 3.225 17.112 19.862 1.00 45.81 177 GLN A C 1
ATOM 1358 O O . GLN A 1 177 ? 3.702 17.537 18.809 1.00 45.81 177 GLN A O 1
ATOM 1363 N N . THR A 1 178 ? 2.392 17.847 20.592 1.00 47.81 178 THR A N 1
ATOM 1364 C CA . THR A 1 178 ? 2.385 19.302 20.515 1.00 47.81 178 THR A CA 1
ATOM 1365 C C . THR A 1 178 ? 3.728 19.745 21.068 1.00 47.81 178 THR A C 1
ATOM 1367 O O . THR A 1 178 ? 3.992 19.590 22.261 1.00 47.81 178 THR A O 1
ATOM 1370 N N . ARG A 1 179 ? 4.612 20.202 20.175 1.00 48.41 179 ARG A N 1
ATOM 1371 C CA . ARG A 1 179 ? 5.918 20.749 20.552 1.00 48.41 179 ARG A CA 1
ATOM 1372 C C . ARG A 1 179 ? 5.717 21.829 21.623 1.00 48.41 179 ARG A C 1
ATOM 1374 O O . ARG A 1 179 ? 4.763 22.601 21.495 1.00 48.41 179 ARG A O 1
ATOM 1381 N N . PRO A 1 180 ? 6.578 21.898 22.651 1.00 44.84 180 PRO A N 1
ATOM 1382 C CA . PRO A 1 180 ? 6.526 22.986 23.613 1.00 44.84 180 PRO A CA 1
ATOM 1383 C C . PRO A 1 180 ? 6.637 24.310 22.854 1.00 44.84 180 PRO A C 1
ATOM 1385 O O . PRO A 1 180 ? 7.517 24.466 22.009 1.00 44.84 180 PRO A O 1
ATOM 1388 N N . MET A 1 181 ? 5.712 25.231 23.120 1.00 45.81 181 MET A N 1
ATOM 1389 C CA . MET A 1 181 ? 5.853 26.626 22.716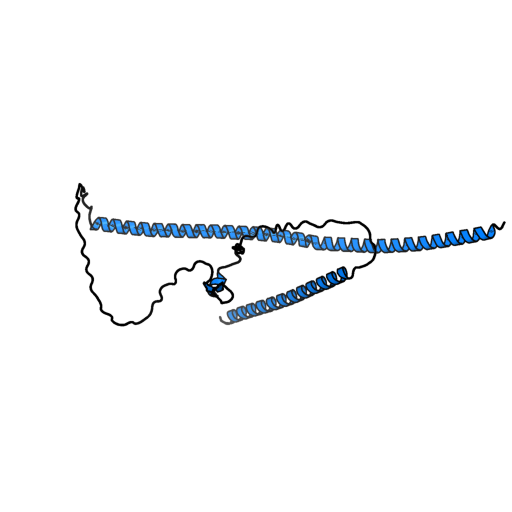 1.00 45.81 181 MET A CA 1
ATOM 1390 C C . MET A 1 181 ? 7.142 27.156 23.343 1.00 45.81 181 MET A C 1
ATOM 1392 O O . MET A 1 181 ? 7.220 27.285 24.567 1.00 45.81 181 MET A O 1
ATOM 1396 N N . ASP A 1 182 ? 8.144 27.427 22.508 1.00 48.38 182 ASP A N 1
ATOM 1397 C CA . ASP A 1 182 ? 9.352 28.128 22.921 1.00 48.38 182 ASP A CA 1
ATOM 1398 C C . ASP A 1 182 ? 8.958 29.484 23.509 1.00 48.38 182 ASP A C 1
ATOM 1400 O O . ASP A 1 182 ? 8.353 30.341 22.862 1.00 48.38 182 ASP A O 1
ATOM 1404 N N . PHE A 1 183 ? 9.294 29.646 24.785 1.00 54.62 183 PHE A N 1
ATOM 1405 C CA . PHE A 1 183 ? 8.913 30.759 25.647 1.00 54.62 183 PHE A CA 1
ATOM 1406 C C . PHE A 1 183 ? 9.800 31.999 25.452 1.00 54.62 183 PHE A C 1
ATOM 1408 O O . PHE A 1 183 ? 10.012 32.763 26.390 1.00 54.62 183 PHE A O 1
ATOM 1415 N N . LEU A 1 184 ? 10.345 32.215 24.254 1.00 45.19 184 LEU A N 1
ATOM 1416 C CA . LEU A 1 184 ? 11.158 33.388 23.938 1.00 45.19 184 LEU A CA 1
ATOM 1417 C C . LEU A 1 184 ? 10.891 33.817 22.497 1.00 45.19 184 LEU A C 1
ATOM 1419 O O . LEU A 1 184 ? 11.365 33.213 21.540 1.00 45.19 184 LEU A O 1
ATOM 1423 N N . GLY A 1 185 ? 10.088 34.872 22.370 1.00 49.31 185 GLY A N 1
ATOM 1424 C CA . GLY A 1 185 ? 9.723 35.476 21.101 1.00 49.31 185 GLY A CA 1
ATOM 1425 C C . GLY A 1 185 ? 10.935 35.799 20.229 1.00 49.31 185 GLY A C 1
ATOM 1426 O O . GLY A 1 185 ? 11.879 36.461 20.653 1.00 49.31 185 GLY A O 1
ATOM 1427 N N . GLY A 1 186 ? 10.849 35.372 18.975 1.00 34.59 186 GLY A N 1
ATOM 1428 C CA . GLY A 1 186 ? 11.739 35.776 17.901 1.00 34.59 186 GLY A CA 1
ATOM 1429 C C . GLY A 1 186 ? 10.973 35.732 16.589 1.00 34.59 186 GLY A C 1
ATOM 1430 O O . GLY A 1 186 ? 10.734 34.666 16.030 1.00 34.59 186 GLY A O 1
ATOM 1431 N N . ALA A 1 187 ? 10.538 36.900 16.121 1.00 49.09 187 ALA A N 1
ATOM 1432 C CA . ALA A 1 187 ? 9.990 37.072 14.787 1.00 49.09 187 ALA A CA 1
ATOM 1433 C C . ALA A 1 187 ? 11.077 36.761 13.745 1.00 49.09 187 ALA A C 1
ATOM 1435 O O . ALA A 1 187 ? 12.121 37.407 13.741 1.00 49.09 187 ALA A O 1
ATOM 1436 N N . GLY A 1 188 ? 10.814 35.805 12.851 1.00 51.97 188 GLY A N 1
ATOM 1437 C CA . GLY A 1 188 ? 11.620 35.600 11.645 1.00 51.97 188 GLY A CA 1
ATOM 1438 C C . GLY A 1 188 ? 12.157 34.184 11.459 1.00 51.97 188 GLY A C 1
ATOM 1439 O O . GLY A 1 188 ? 13.338 33.945 11.656 1.00 51.97 188 GLY A O 1
ATOM 1440 N N . ALA A 1 189 ? 11.307 33.268 10.995 1.00 42.38 189 ALA A N 1
ATOM 1441 C CA . ALA A 1 189 ? 11.727 32.126 10.179 1.00 42.38 189 ALA A CA 1
ATOM 1442 C C . ALA A 1 189 ? 10.498 31.542 9.466 1.00 42.38 189 ALA A C 1
ATOM 1444 O O . ALA A 1 189 ? 9.952 30.504 9.838 1.00 42.38 189 ALA A O 1
ATOM 1445 N N . ALA A 1 190 ? 10.029 32.255 8.443 1.00 45.56 190 ALA A N 1
ATOM 1446 C CA . ALA A 1 190 ? 9.125 31.695 7.451 1.00 45.56 190 ALA A CA 1
ATOM 1447 C C . ALA A 1 190 ? 9.891 30.619 6.670 1.00 45.56 190 ALA A C 1
ATOM 1449 O O . ALA A 1 190 ? 10.664 30.932 5.770 1.00 45.56 190 ALA A O 1
ATOM 1450 N N . ASN A 1 191 ? 9.707 29.350 7.031 1.00 39.62 191 ASN A N 1
ATOM 1451 C CA . ASN A 1 191 ? 10.249 28.233 6.264 1.00 39.62 191 ASN A CA 1
ATOM 1452 C C . ASN A 1 191 ? 9.242 27.852 5.165 1.00 39.62 191 ASN A C 1
ATOM 1454 O O . ASN A 1 191 ? 8.544 26.843 5.239 1.00 39.62 191 ASN A O 1
ATOM 1458 N N . THR A 1 192 ? 9.110 28.722 4.161 1.00 42.12 192 THR A N 1
ATOM 1459 C CA . THR A 1 192 ? 8.461 28.405 2.886 1.00 42.12 192 THR A CA 1
ATOM 1460 C C . THR A 1 192 ? 9.446 27.610 2.034 1.00 42.12 192 THR A C 1
ATOM 1462 O O . THR A 1 192 ? 10.353 28.182 1.433 1.00 42.12 192 THR A O 1
ATOM 1465 N N . LEU A 1 193 ? 9.278 26.289 1.981 1.00 40.31 193 LEU A N 1
ATOM 1466 C CA . LEU A 1 193 ? 9.926 25.447 0.976 1.00 40.31 193 LEU A CA 1
ATOM 1467 C C . LEU A 1 193 ? 9.292 25.754 -0.389 1.00 40.31 193 LEU A C 1
ATOM 1469 O O . LEU A 1 193 ? 8.206 25.269 -0.703 1.00 40.31 193 LEU A O 1
ATOM 1473 N N . ALA A 1 194 ? 9.960 26.598 -1.175 1.00 38.41 194 ALA A N 1
ATOM 1474 C CA . ALA A 1 194 ? 9.682 26.793 -2.592 1.00 38.41 194 ALA A CA 1
ATOM 1475 C C . ALA A 1 194 ? 10.420 25.719 -3.424 1.00 38.41 194 ALA A C 1
ATOM 1477 O O . ALA A 1 194 ? 11.582 25.426 -3.131 1.00 38.41 194 ALA A O 1
ATOM 1478 N N . PRO A 1 195 ? 9.782 25.126 -4.451 1.00 44.47 195 PRO A N 1
ATOM 1479 C CA . PRO A 1 195 ? 10.422 24.184 -5.360 1.00 44.47 195 PRO A CA 1
ATOM 1480 C C . PRO A 1 195 ? 11.325 24.892 -6.381 1.00 44.47 195 PRO A C 1
ATOM 1482 O O . PRO A 1 195 ? 11.052 26.004 -6.830 1.00 44.47 195 PRO A O 1
ATOM 1485 N N . ALA A 1 196 ? 12.409 24.197 -6.718 1.00 43.06 196 ALA A N 1
ATOM 1486 C CA . ALA A 1 196 ? 13.533 24.645 -7.519 1.00 43.06 196 ALA A CA 1
ATOM 1487 C C . ALA A 1 196 ? 13.173 25.063 -8.954 1.00 43.06 196 ALA A C 1
ATOM 1489 O O . ALA A 1 196 ? 12.423 24.403 -9.673 1.00 43.06 196 ALA A O 1
ATOM 1490 N N . THR A 1 197 ? 13.808 26.152 -9.368 1.00 42.25 197 THR A N 1
ATOM 1491 C CA . THR A 1 197 ? 13.934 26.662 -10.728 1.00 42.25 197 THR A CA 1
ATOM 1492 C C . THR A 1 197 ? 14.731 25.689 -11.604 1.00 42.25 197 THR A C 1
ATOM 1494 O O . THR A 1 197 ? 15.854 25.314 -11.274 1.00 42.25 197 THR A O 1
ATOM 1497 N N . HIS A 1 198 ? 14.170 25.323 -12.757 1.00 44.28 198 HIS A N 1
ATOM 1498 C CA . HIS A 1 198 ? 14.901 24.723 -13.876 1.00 44.28 198 HIS A CA 1
ATOM 1499 C C . HIS A 1 198 ? 16.024 25.648 -14.375 1.00 44.28 198 HIS A C 1
ATOM 1501 O O . HIS A 1 198 ? 15.849 26.870 -14.394 1.00 44.28 198 HIS A O 1
ATOM 1507 N N . PR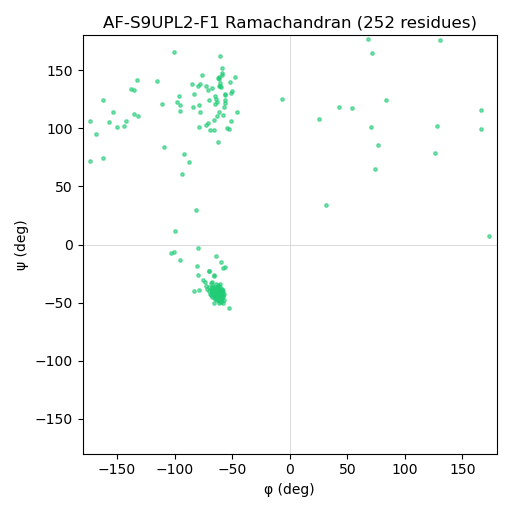O A 1 199 ? 17.091 25.068 -14.948 1.00 48.00 199 PRO A N 1
ATOM 1508 C CA . PRO A 1 199 ? 17.453 25.515 -16.287 1.00 48.00 199 PRO A CA 1
ATOM 1509 C C . PRO A 1 199 ? 17.779 24.354 -17.237 1.00 48.00 199 PRO A C 1
ATOM 1511 O O . PRO A 1 199 ? 18.592 23.492 -16.934 1.00 48.00 199 PRO A O 1
ATOM 1514 N N . GLY A 1 200 ? 17.191 24.427 -18.433 1.00 35.16 200 GLY A N 1
ATOM 1515 C CA . GLY A 1 200 ? 17.920 24.208 -19.686 1.00 35.16 200 GLY A CA 1
ATOM 1516 C C . GLY A 1 200 ? 18.124 22.767 -20.181 1.00 35.16 200 GLY A C 1
ATOM 1517 O O . GLY A 1 200 ? 18.736 21.956 -19.495 1.00 35.16 200 GLY A O 1
ATOM 1518 N N . PRO A 1 201 ? 17.698 22.448 -21.419 1.00 55.19 201 PRO A N 1
ATOM 1519 C CA . PRO A 1 201 ? 17.990 21.177 -22.059 1.00 55.19 201 PRO A CA 1
ATOM 1520 C C . PRO A 1 201 ? 19.377 21.210 -22.705 1.00 55.19 201 PRO A C 1
ATOM 1522 O O . PRO A 1 201 ? 19.688 22.083 -23.514 1.00 55.19 201 PRO A O 1
ATOM 1525 N N . GLY A 1 202 ? 20.169 20.188 -22.403 1.00 49.03 202 GLY A N 1
ATOM 1526 C CA . GLY A 1 202 ? 21.374 19.853 -23.143 1.00 49.03 202 GLY A CA 1
ATOM 1527 C C . GLY A 1 202 ? 22.573 19.708 -22.232 1.00 49.03 202 GLY A C 1
ATOM 1528 O O . GLY A 1 202 ? 23.180 20.705 -21.881 1.00 49.03 202 GLY A O 1
ATOM 1529 N N . HIS A 1 203 ? 22.955 18.469 -21.937 1.00 42.41 203 HIS A N 1
ATOM 1530 C CA . HIS A 1 203 ? 24.333 18.011 -22.080 1.00 42.41 203 HIS A CA 1
ATOM 1531 C C . HIS A 1 203 ? 24.338 16.484 -22.099 1.00 42.41 203 HIS A C 1
ATOM 1533 O O . HIS A 1 203 ? 23.771 15.809 -21.246 1.00 42.41 203 HIS A O 1
ATOM 1539 N N . ALA A 1 204 ? 24.917 15.956 -23.169 1.00 47.97 204 ALA A N 1
ATOM 1540 C CA . ALA A 1 204 ? 25.200 14.552 -23.335 1.00 47.97 204 ALA A CA 1
ATOM 1541 C C . ALA A 1 204 ? 26.475 14.209 -22.555 1.00 47.97 204 ALA A C 1
ATOM 1543 O O . ALA A 1 204 ? 27.472 14.910 -22.686 1.00 47.97 204 ALA A O 1
ATOM 1544 N N . GLY A 1 205 ? 26.451 13.087 -21.837 1.00 50.16 205 GLY A N 1
ATOM 1545 C CA . GLY A 1 205 ? 27.641 12.268 -21.613 1.00 50.16 205 GLY A CA 1
ATOM 1546 C C . GLY A 1 205 ? 28.680 12.797 -20.626 1.00 50.16 205 GLY A C 1
ATOM 1547 O O . GLY A 1 205 ? 29.828 12.987 -21.005 1.00 50.16 205 GLY A O 1
ATOM 1548 N N . ALA A 1 206 ? 28.314 12.903 -19.353 1.00 51.81 206 ALA A N 1
ATOM 1549 C CA . ALA A 1 206 ? 29.223 12.659 -18.235 1.00 51.81 206 ALA A CA 1
ATOM 1550 C C . ALA A 1 206 ? 28.357 12.214 -17.053 1.00 51.81 206 ALA A C 1
ATOM 1552 O O . ALA A 1 206 ? 27.501 12.971 -16.613 1.00 51.81 206 ALA A O 1
ATOM 1553 N N . VAL A 1 207 ? 28.505 10.966 -16.599 1.00 54.06 207 VAL A N 1
ATOM 1554 C CA . VAL A 1 207 ? 27.904 10.546 -15.326 1.00 54.06 207 VAL A CA 1
ATOM 1555 C C . VAL A 1 207 ? 28.717 11.261 -14.257 1.00 54.06 207 VAL A C 1
ATOM 1557 O O . VAL A 1 207 ? 29.886 10.928 -14.051 1.00 54.06 207 VAL A O 1
ATOM 1560 N N . ASP A 1 208 ? 28.144 12.309 -13.673 1.00 63.75 208 ASP A N 1
ATOM 1561 C CA . ASP A 1 208 ? 28.803 13.082 -12.631 1.00 63.75 208 ASP A CA 1
ATOM 1562 C C . ASP A 1 208 ? 29.099 12.162 -11.440 1.00 63.75 208 ASP A C 1
ATOM 1564 O O . ASP A 1 208 ? 28.254 11.374 -11.012 1.00 63.75 208 ASP A O 1
ATOM 1568 N N . ALA A 1 209 ? 30.299 12.268 -10.864 1.00 66.62 209 ALA A N 1
ATOM 1569 C CA . ALA A 1 209 ? 30.710 11.476 -9.698 1.00 66.62 209 ALA A CA 1
ATOM 1570 C C . ALA A 1 209 ? 29.750 11.627 -8.494 1.00 66.62 209 ALA A C 1
ATOM 1572 O O . ALA A 1 209 ? 29.726 10.779 -7.601 1.00 66.62 209 ALA A O 1
ATOM 1573 N N . ALA A 1 210 ? 28.945 12.695 -8.485 1.00 69.94 210 ALA A N 1
ATOM 1574 C CA . ALA A 1 210 ? 27.866 12.917 -7.532 1.00 69.94 210 ALA A CA 1
ATOM 1575 C C . ALA A 1 210 ? 26.701 11.926 -7.716 1.00 69.94 210 ALA A C 1
ATOM 1577 O O . ALA A 1 210 ? 26.242 11.345 -6.735 1.00 69.94 210 ALA A O 1
ATOM 1578 N N . GLU A 1 211 ? 26.283 11.650 -8.956 1.00 71.19 211 GLU A N 1
ATOM 1579 C CA . GLU A 1 211 ? 25.217 10.680 -9.244 1.00 71.19 211 GLU A CA 1
ATOM 1580 C C . GLU A 1 211 ? 25.647 9.258 -8.860 1.00 71.19 211 GLU A C 1
ATOM 1582 O O . GLU A 1 211 ? 24.868 8.483 -8.305 1.00 71.19 211 GLU A O 1
ATOM 1587 N N . GLU A 1 212 ? 26.918 8.911 -9.076 1.00 76.69 212 GLU A N 1
ATOM 1588 C CA . GLU A 1 212 ? 27.454 7.607 -8.679 1.00 76.69 212 GLU A CA 1
ATOM 1589 C C . GLU A 1 212 ? 27.538 7.445 -7.147 1.00 76.69 212 GLU A C 1
ATOM 1591 O O . GLU A 1 212 ? 27.341 6.343 -6.621 1.00 76.69 212 GLU A O 1
ATOM 1596 N N . ALA A 1 213 ? 27.803 8.527 -6.407 1.00 81.62 213 ALA A N 1
ATOM 1597 C CA . ALA A 1 213 ? 27.769 8.520 -4.945 1.00 81.62 213 ALA A CA 1
ATOM 1598 C C . ALA A 1 213 ? 26.341 8.314 -4.412 1.00 81.62 213 ALA A C 1
ATOM 1600 O O . ALA A 1 213 ? 26.144 7.539 -3.471 1.00 81.62 213 ALA A O 1
ATOM 1601 N N . ASP A 1 214 ? 25.346 8.931 -5.052 1.00 81.56 214 ASP A N 1
ATOM 1602 C CA . ASP A 1 214 ? 23.935 8.760 -4.702 1.00 81.56 214 ASP A CA 1
ATOM 1603 C C . ASP A 1 214 ? 23.437 7.340 -4.997 1.00 81.56 214 ASP A C 1
ATOM 1605 O O . ASP A 1 214 ? 22.765 6.735 -4.158 1.00 81.56 214 ASP A O 1
ATOM 1609 N N . VAL A 1 215 ? 23.843 6.748 -6.125 1.00 83.50 215 VAL A N 1
ATOM 1610 C CA . VAL A 1 215 ? 23.540 5.342 -6.443 1.00 83.50 215 VAL A CA 1
ATOM 1611 C C . VAL A 1 215 ? 24.179 4.397 -5.423 1.00 83.50 215 VAL A C 1
ATOM 1613 O O . VAL A 1 215 ? 23.514 3.481 -4.932 1.00 83.50 215 VAL A O 1
ATOM 1616 N N . ARG A 1 216 ? 25.441 4.630 -5.036 1.00 86.38 216 ARG A N 1
ATOM 1617 C CA . ARG A 1 216 ? 26.113 3.839 -3.989 1.00 86.38 216 ARG A CA 1
ATOM 1618 C C . ARG A 1 216 ? 25.406 3.956 -2.640 1.00 86.38 216 ARG A C 1
ATOM 1620 O O . ARG A 1 216 ? 25.233 2.952 -1.949 1.00 86.38 216 ARG A O 1
ATOM 1627 N N . ARG A 1 217 ? 24.953 5.157 -2.280 1.00 87.94 217 ARG A N 1
ATOM 1628 C CA . ARG A 1 217 ? 24.190 5.400 -1.051 1.00 87.94 217 ARG A CA 1
ATOM 1629 C C . ARG A 1 217 ? 22.834 4.692 -1.078 1.00 87.94 217 ARG A C 1
ATOM 1631 O O . ARG A 1 217 ? 22.451 4.082 -0.083 1.00 87.94 217 ARG A O 1
ATOM 1638 N N . LEU A 1 218 ? 22.134 4.730 -2.209 1.00 90.44 218 LEU A N 1
ATOM 1639 C CA . LEU A 1 218 ? 20.852 4.051 -2.383 1.00 90.44 218 LEU A CA 1
ATOM 1640 C C . LEU A 1 218 ? 21.007 2.527 -2.292 1.00 90.44 218 LEU A C 1
ATOM 1642 O O . LEU A 1 218 ? 20.228 1.870 -1.605 1.00 90.44 218 LEU A O 1
ATOM 1646 N N . MET A 1 219 ? 22.046 1.968 -2.918 1.00 89.06 219 MET A N 1
ATOM 1647 C CA . MET A 1 219 ? 22.367 0.542 -2.805 1.00 89.06 219 MET A CA 1
ATOM 1648 C C . MET A 1 219 ? 22.698 0.128 -1.366 1.00 89.06 219 MET A C 1
ATOM 1650 O O . MET A 1 219 ? 22.287 -0.950 -0.940 1.00 89.06 219 MET A O 1
ATOM 1654 N N . ALA A 1 220 ? 23.392 0.976 -0.600 1.00 90.44 220 ALA A N 1
ATOM 1655 C CA . ALA A 1 220 ? 23.677 0.709 0.808 1.00 90.44 220 ALA A CA 1
ATOM 1656 C C . ALA A 1 220 ? 22.396 0.662 1.659 1.00 90.44 220 ALA A C 1
ATOM 1658 O O . ALA A 1 220 ? 22.221 -0.282 2.426 1.00 90.44 220 ALA A O 1
ATOM 1659 N N . MET A 1 221 ? 21.471 1.610 1.467 1.00 91.00 221 MET A N 1
ATOM 1660 C CA . MET A 1 221 ? 20.177 1.593 2.166 1.00 91.00 221 MET A CA 1
ATOM 1661 C C . MET A 1 221 ? 19.323 0.383 1.774 1.00 91.00 221 MET A C 1
ATOM 1663 O O . MET A 1 221 ? 18.702 -0.236 2.632 1.00 91.00 221 MET A O 1
ATOM 1667 N N . ALA A 1 222 ? 19.308 0.012 0.490 1.00 88.50 222 ALA A N 1
ATOM 1668 C CA . ALA A 1 222 ? 18.574 -1.164 0.026 1.00 88.50 222 ALA A CA 1
ATOM 1669 C C . ALA A 1 222 ? 19.126 -2.461 0.639 1.00 88.50 222 ALA A C 1
ATOM 1671 O O . ALA A 1 222 ? 18.359 -3.342 1.025 1.00 88.50 222 ALA A O 1
ATOM 1672 N N . LYS A 1 223 ? 20.454 -2.563 0.772 1.00 93.31 223 LYS A N 1
ATOM 1673 C CA . LYS A 1 223 ? 21.112 -3.689 1.440 1.00 93.31 223 LYS A CA 1
ATOM 1674 C C . LYS A 1 223 ? 20.761 -3.749 2.929 1.00 93.31 223 LYS A C 1
ATOM 1676 O O . LYS A 1 223 ? 20.412 -4.818 3.414 1.00 93.31 223 LYS A O 1
ATOM 1681 N N . GLU A 1 224 ? 20.818 -2.621 3.634 1.00 89.12 224 GLU A N 1
ATOM 1682 C CA . GLU A 1 224 ? 20.445 -2.546 5.053 1.00 89.12 224 GLU A CA 1
ATOM 1683 C C . GLU A 1 224 ? 18.971 -2.923 5.274 1.00 89.12 224 GLU A C 1
ATOM 1685 O O . GLU A 1 224 ? 18.661 -3.682 6.192 1.00 89.12 224 GLU A O 1
ATOM 1690 N N . GLY A 1 225 ? 18.075 -2.477 4.387 1.00 86.69 225 G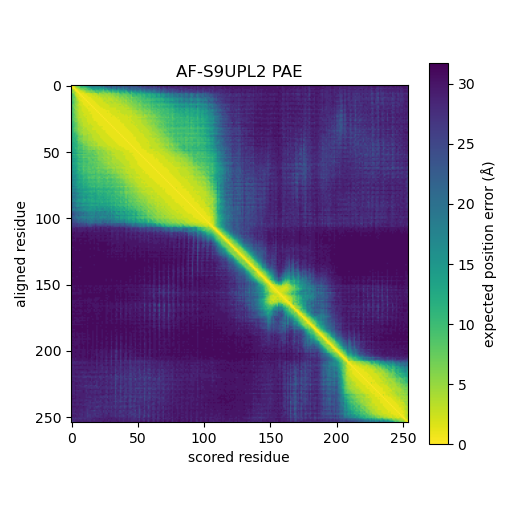LY A N 1
ATOM 1691 C CA . GLY A 1 225 ? 16.666 -2.875 4.397 1.00 86.69 225 GLY A CA 1
ATOM 1692 C C . GLY A 1 225 ? 16.482 -4.386 4.242 1.00 86.69 225 GLY A C 1
ATOM 1693 O O . GLY A 1 225 ? 15.811 -5.010 5.059 1.00 86.69 225 GLY A O 1
ATOM 1694 N N . ALA A 1 226 ? 17.154 -4.998 3.263 1.00 86.50 226 ALA A N 1
ATOM 1695 C CA . ALA A 1 226 ? 17.091 -6.445 3.058 1.00 86.50 226 ALA A CA 1
ATOM 1696 C C . ALA A 1 226 ? 17.655 -7.241 4.253 1.00 86.50 226 ALA A C 1
ATOM 1698 O O . ALA A 1 226 ? 17.124 -8.291 4.610 1.00 86.50 226 ALA A O 1
ATOM 1699 N N . GLU A 1 227 ? 18.716 -6.751 4.899 1.00 91.88 227 GLU A N 1
ATOM 1700 C CA . GLU A 1 227 ? 19.272 -7.376 6.105 1.00 91.88 227 GLU A CA 1
ATOM 1701 C C . GLU A 1 227 ? 18.319 -7.283 7.306 1.00 91.88 227 GLU A C 1
ATOM 1703 O O . GLU A 1 227 ? 18.234 -8.225 8.099 1.00 91.88 227 GLU A O 1
ATOM 1708 N N . LEU A 1 228 ? 17.593 -6.171 7.450 1.00 89.81 228 LEU A N 1
ATOM 1709 C CA . LEU A 1 228 ? 16.560 -6.020 8.475 1.00 89.81 228 LEU A CA 1
ATOM 1710 C C . LEU A 1 228 ? 15.391 -6.977 8.234 1.00 89.81 228 LEU A C 1
ATOM 1712 O O . LEU A 1 228 ? 14.966 -7.641 9.177 1.00 89.81 228 LEU A O 1
ATOM 1716 N N . ASP A 1 229 ? 14.930 -7.119 6.992 1.00 88.00 229 ASP A N 1
ATOM 1717 C CA . ASP A 1 229 ? 13.843 -8.041 6.645 1.00 88.00 229 ASP A CA 1
ATOM 1718 C C . ASP A 1 229 ? 14.192 -9.495 6.995 1.00 88.00 229 ASP A C 1
ATOM 1720 O O . ASP A 1 229 ? 13.376 -10.213 7.575 1.00 88.00 229 ASP A O 1
ATOM 1724 N N . VAL A 1 230 ? 15.435 -9.920 6.735 1.00 89.50 230 VAL A N 1
ATOM 1725 C CA . VAL A 1 230 ? 15.923 -11.254 7.130 1.00 89.50 230 VAL A CA 1
ATOM 1726 C C . VAL A 1 230 ? 15.924 -11.425 8.653 1.00 89.50 230 VAL A C 1
ATOM 1728 O O . VAL A 1 230 ? 15.536 -12.483 9.152 1.00 89.50 230 VAL A O 1
ATOM 1731 N N . LYS A 1 231 ? 16.320 -10.395 9.414 1.00 90.75 231 LYS A N 1
ATOM 1732 C CA . LYS A 1 231 ? 16.276 -10.439 10.887 1.00 90.75 231 LYS A CA 1
ATOM 1733 C C . LYS A 1 231 ? 14.844 -10.533 11.406 1.00 90.75 231 LYS A C 1
ATOM 1735 O O . LYS A 1 231 ? 14.587 -11.323 12.310 1.00 90.75 231 LYS A O 1
ATOM 1740 N N . TYR A 1 232 ? 13.916 -9.767 10.835 1.00 88.88 232 TYR A N 1
ATOM 1741 C CA . TYR A 1 232 ? 12.511 -9.807 11.239 1.00 88.88 232 TYR A CA 1
ATOM 1742 C C . TYR A 1 232 ? 11.857 -11.153 10.925 1.00 88.88 232 TYR A C 1
ATOM 1744 O O . TYR A 1 232 ? 11.134 -11.671 11.773 1.00 88.88 232 TYR A O 1
ATOM 1752 N N . ALA A 1 233 ? 12.164 -11.754 9.773 1.00 88.25 233 ALA A N 1
ATOM 1753 C CA . ALA A 1 233 ? 11.712 -13.105 9.451 1.00 88.25 233 ALA A CA 1
ATOM 1754 C C . ALA A 1 233 ? 12.229 -14.136 10.473 1.00 88.25 233 ALA A C 1
ATOM 1756 O O . ALA A 1 233 ? 11.458 -14.952 10.970 1.00 88.25 233 ALA A O 1
ATOM 1757 N N . GLY A 1 234 ? 13.506 -14.047 10.867 1.00 88.62 234 GLY A N 1
ATOM 1758 C CA . GLY A 1 234 ? 14.079 -14.924 11.894 1.00 88.62 234 GLY A CA 1
ATOM 1759 C C . GLY A 1 234 ? 13.398 -14.790 13.262 1.00 88.62 234 GLY A C 1
ATOM 1760 O O . GLY A 1 234 ? 13.106 -15.799 13.902 1.00 88.62 234 GLY A O 1
ATOM 1761 N N . ILE A 1 235 ? 13.091 -13.561 13.688 1.00 89.75 235 ILE A N 1
ATOM 1762 C CA . ILE A 1 235 ? 12.373 -13.306 14.948 1.00 89.75 235 ILE A CA 1
ATOM 1763 C C . ILE A 1 235 ? 10.952 -13.882 14.890 1.00 89.75 235 ILE A C 1
ATOM 1765 O O . ILE A 1 235 ? 10.522 -14.533 15.839 1.00 89.75 235 ILE A O 1
ATOM 1769 N N . GLN A 1 236 ? 10.237 -13.699 13.775 1.00 88.75 236 GLN A N 1
ATOM 1770 C CA . GLN A 1 236 ? 8.892 -14.258 13.600 1.00 88.75 236 GLN A CA 1
ATOM 1771 C C . GLN A 1 236 ? 8.890 -15.790 13.678 1.00 88.75 236 GLN A C 1
ATOM 1773 O O . GLN A 1 236 ? 8.052 -16.364 14.375 1.00 88.75 236 GLN A O 1
ATOM 1778 N N . ASP A 1 237 ? 9.857 -16.451 13.039 1.00 90.88 237 ASP A N 1
ATOM 1779 C CA . ASP A 1 237 ? 9.998 -17.909 13.093 1.00 90.88 237 ASP A CA 1
ATOM 1780 C C . ASP A 1 237 ? 10.310 -18.410 14.515 1.00 90.88 237 ASP A C 1
ATOM 1782 O O . ASP A 1 237 ? 9.825 -19.464 14.942 1.00 90.88 237 ASP A O 1
ATOM 1786 N N . GLU A 1 238 ? 11.132 -17.675 15.270 1.00 90.38 238 GLU A N 1
ATOM 1787 C CA . GLU A 1 238 ? 11.450 -17.990 16.666 1.00 90.38 238 GLU A CA 1
ATOM 1788 C C . GLU A 1 238 ? 10.239 -17.828 17.588 1.00 90.38 238 GLU A C 1
ATOM 1790 O O . GLU A 1 238 ? 9.960 -18.722 18.396 1.00 90.38 238 GLU A O 1
ATOM 1795 N N . GLU A 1 239 ? 9.492 -16.733 17.445 1.00 89.81 239 GLU A N 1
ATOM 1796 C CA . GLU A 1 239 ? 8.262 -16.486 18.196 1.00 89.81 239 GLU A CA 1
ATOM 1797 C C . GLU A 1 239 ? 7.200 -17.544 17.884 1.00 89.81 239 GLU A C 1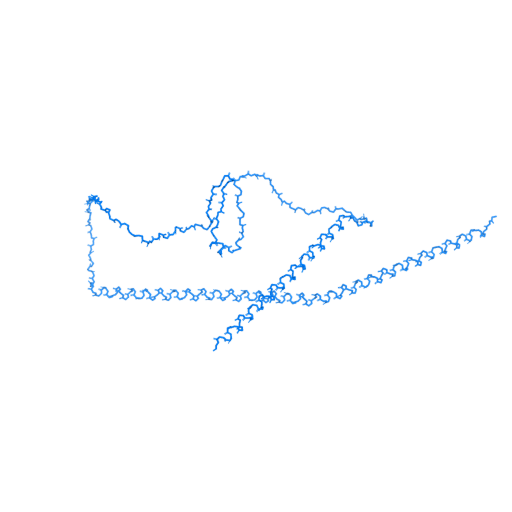
ATOM 1799 O O . GLU A 1 239 ? 6.599 -18.113 18.802 1.00 89.81 239 GLU A O 1
ATOM 1804 N N . GLU A 1 240 ? 7.007 -17.884 16.608 1.00 91.19 240 GLU A N 1
ATOM 1805 C CA . GLU A 1 240 ? 6.065 -18.927 16.209 1.00 91.19 240 GLU A CA 1
ATOM 1806 C C . GLU A 1 240 ? 6.471 -20.290 16.787 1.00 91.19 240 GLU A C 1
ATOM 1808 O O . GLU A 1 240 ? 5.632 -21.019 17.333 1.00 91.19 240 GLU A O 1
ATOM 1813 N N . ARG A 1 241 ? 7.764 -20.632 16.744 1.00 93.81 241 ARG A N 1
ATOM 1814 C CA . ARG A 1 241 ? 8.285 -21.868 17.345 1.00 93.81 241 ARG A CA 1
ATOM 1815 C C . ARG A 1 241 ? 8.042 -21.905 18.854 1.00 93.81 241 ARG A C 1
ATOM 1817 O O . ARG A 1 241 ? 7.611 -22.938 19.371 1.00 93.81 241 ARG A O 1
ATOM 1824 N N . ALA A 1 242 ? 8.275 -20.798 19.558 1.00 92.44 242 ALA A N 1
ATOM 1825 C CA . ALA A 1 242 ? 8.042 -20.695 20.997 1.00 92.44 242 ALA A CA 1
ATOM 1826 C C . ALA A 1 242 ? 6.552 -20.838 21.352 1.00 92.44 242 ALA A C 1
ATOM 1828 O O . ALA A 1 242 ? 6.199 -21.542 22.305 1.00 92.44 242 ALA A O 1
ATOM 1829 N N . LEU A 1 243 ? 5.662 -20.230 20.563 1.00 93.69 243 LEU A N 1
ATOM 1830 C CA . LEU A 1 243 ? 4.214 -20.355 20.735 1.00 93.69 243 LEU A CA 1
ATOM 1831 C C . LEU A 1 243 ? 3.737 -21.789 20.498 1.00 93.69 243 LEU A C 1
ATOM 1833 O O . LEU A 1 243 ? 2.985 -22.320 21.318 1.00 93.69 243 LEU A O 1
ATOM 1837 N N . ARG A 1 244 ? 4.214 -22.446 19.434 1.00 92.88 244 ARG A N 1
ATOM 1838 C CA . ARG A 1 244 ? 3.907 -23.859 19.156 1.00 92.88 244 ARG A CA 1
ATOM 1839 C C . ARG A 1 244 ? 4.372 -24.765 20.296 1.00 92.88 244 ARG A C 1
ATOM 1841 O O . ARG A 1 244 ? 3.574 -25.549 20.803 1.00 92.88 244 ARG A O 1
ATOM 1848 N N . ALA A 1 245 ? 5.602 -24.584 20.781 1.00 92.06 245 ALA A N 1
ATOM 1849 C CA . ALA A 1 245 ? 6.126 -25.343 21.917 1.00 92.06 245 ALA A CA 1
ATOM 1850 C C . ALA A 1 245 ? 5.282 -25.151 23.191 1.00 92.06 245 ALA A C 1
ATOM 1852 O O . ALA A 1 245 ? 5.005 -26.111 23.910 1.00 92.06 245 ALA A O 1
ATOM 1853 N N . ARG A 1 246 ? 4.815 -23.925 23.458 1.00 92.75 246 ARG A N 1
ATOM 1854 C CA . ARG A 1 246 ? 3.941 -23.633 24.604 1.00 92.75 246 ARG A CA 1
ATOM 1855 C C . ARG A 1 246 ? 2.563 -24.281 24.463 1.00 92.75 246 ARG A C 1
ATOM 1857 O O . ARG A 1 246 ? 2.028 -24.784 25.449 1.00 92.75 246 ARG A O 1
ATOM 1864 N N . ILE A 1 247 ? 1.994 -24.278 23.258 1.00 92.75 247 ILE A N 1
ATOM 1865 C CA . ILE A 1 247 ? 0.726 -24.956 22.962 1.00 92.75 247 ILE A CA 1
ATOM 1866 C C . ILE A 1 247 ? 0.872 -26.464 23.170 1.00 92.75 247 ILE A C 1
ATOM 1868 O O . ILE A 1 247 ? 0.015 -27.074 23.808 1.00 92.75 247 ILE A O 1
ATOM 1872 N N . ASP A 1 248 ? 1.954 -27.065 22.683 1.00 92.06 248 ASP A N 1
ATOM 1873 C CA . ASP A 1 248 ? 2.175 -28.502 22.826 1.00 92.06 248 ASP A CA 1
ATOM 1874 C C . ASP A 1 248 ? 2.415 -28.895 24.290 1.00 92.06 248 ASP A C 1
ATOM 1876 O O . ASP A 1 248 ? 1.799 -29.849 24.766 1.00 92.06 248 ASP A O 1
ATOM 1880 N N . ALA A 1 249 ? 3.159 -28.088 25.055 1.00 89.38 249 ALA A N 1
ATOM 1881 C CA . ALA A 1 249 ? 3.311 -28.274 26.500 1.00 89.38 249 ALA A CA 1
ATOM 1882 C C . ALA A 1 249 ? 1.976 -28.184 27.268 1.00 89.38 249 ALA A C 1
ATOM 1884 O O . ALA A 1 249 ? 1.784 -28.874 28.270 1.00 89.38 249 ALA A O 1
ATOM 1885 N N . LEU A 1 250 ? 1.036 -27.345 26.815 1.00 84.19 250 LEU A N 1
ATOM 1886 C CA . LEU A 1 250 ? -0.310 -27.258 27.394 1.00 84.19 250 LEU A CA 1
ATOM 1887 C C . LEU A 1 250 ? -1.189 -28.460 27.018 1.00 84.19 250 LEU A C 1
ATOM 1889 O O . LEU A 1 250 ? -2.024 -28.871 27.823 1.00 84.19 250 LEU A O 1
ATOM 1893 N N . LYS A 1 251 ? -1.003 -29.042 25.828 1.00 86.31 251 LYS A N 1
ATOM 1894 C CA . LYS A 1 251 ? -1.730 -30.246 25.394 1.00 86.31 251 LYS A CA 1
ATOM 1895 C C . LYS A 1 251 ? -1.298 -31.492 26.161 1.00 86.31 251 LYS A C 1
ATOM 1897 O O . LYS A 1 251 ? -2.150 -32.313 26.475 1.00 86.31 251 LYS A O 1
ATOM 1902 N N . THR A 1 252 ? -0.013 -31.619 26.488 1.00 83.62 252 THR A N 1
ATOM 1903 C CA . THR A 1 252 ? 0.532 -32.768 27.236 1.00 83.62 252 THR A CA 1
ATOM 1904 C C . THR A 1 252 ? 0.289 -32.697 28.746 1.00 83.62 252 THR A C 1
ATOM 1906 O O . THR A 1 252 ? 0.691 -33.602 29.467 1.00 83.62 252 THR A O 1
ATOM 1909 N N . ARG A 1 253 ? -0.320 -31.613 29.249 1.00 66.12 253 ARG A N 1
ATOM 1910 C CA . ARG A 1 253 ? -0.612 -31.400 30.679 1.00 66.12 253 ARG A CA 1
ATOM 1911 C C . ARG A 1 253 ? -2.067 -31.730 31.064 1.00 66.12 253 ARG A C 1
ATOM 1913 O O . ARG A 1 253 ? -2.497 -31.351 32.152 1.00 66.12 253 ARG A O 1
ATOM 1920 N N . LYS A 1 254 ? -2.812 -32.382 30.167 1.00 48.81 254 LYS A N 1
ATOM 1921 C CA . LYS A 1 254 ? -4.103 -33.036 30.434 1.00 48.81 254 LYS A CA 1
ATOM 1922 C C . LYS A 1 254 ? -3.886 -34.523 30.668 1.00 48.81 254 LYS A C 1
ATOM 1924 O O . LYS A 1 254 ? -4.690 -35.086 31.436 1.00 48.81 254 LYS A O 1
#

pLDDT: mean 75.84, std 22.36, range [34.59, 98.62]

Radius of gyration: 44.15 Å; Cα contacts (8 Å, |Δi|>4): 23; chains: 1; bounding box: 90×70×144 Å

Foldseek 3Di:
DDVVVVVVVVVVVVVVVVVVVVVVVVVVVVVVVVVVVVVVVVVVVVVVVVVVVVVVVVVVVVVVVVVVVVVVVVVVVVVVVVVVVVVVVVVVVVVVVVVVVVVCVVVDPDPPPDDDDDDDDDDDDDDDDDDDDDDDDDDDDDDDDPDDPFADWDQDPVGTDGDDDPVSVVPPPPDPPPDPDDPDDDPDDPPPPDDDDDDDDDDDDDPPVVVVVVVVVVVVVVVVVVVVVVVVVVVVVVVVVVVVVVVVVVVVVD

Sequence (254 aa):
MSPSVDAAAEAELLKQSKEFLVRRVMALERQLKIRNADCARLLQERHQLLPLKEKCESQKEMILALKDQVHLLQVEKGSALESLEAMRREQRDAEHQQRMKKVEQVVGPRPAAASAGGSSTYTAPQLQRQGVRILSVQDASPPPPSRPPGGTVVNTSVGPQILYDSSDISSVGFAKQTRPMDFLGGAGAANTLAPATHPGPGHAGAVDAAEEADVRRLMAMAKEGAELDVKYAGIQDEEERALRARIDALKTRK

Organism: NCBI:txid28005

Secondary structure (DSSP, 8-state):
--HHHHHHHHHHHHHHHHHHHHHHHHHHHHHHHHHHHHHHHHHHHHHHHHHHHHHHHHHHHHHHHHHHHHHHHHHHHHHHHHHHHHHHHHHHHHHHHHHHHHHHHHH---------------------------------PPPPP---SS-EEEEETTEEEEEPPTTTTTT--S--------SS---------PPPPP--S---S---HHHHHHHHHHHHHHHHHHHHHHHHHHHHHHHHHHHHHHHHHHHTT-

Solvent-accessible surface area (backbone atoms only — not comparable to full-atom values): 16130 Å² total; per-residue (Å²): 135,70,72,68,60,58,54,51,54,52,53,51,52,53,50,51,52,50,52,51,51,53,55,51,50,55,52,50,52,51,51,50,51,51,52,52,52,51,51,52,50,54,51,51,53,51,63,62,46,49,63,53,53,52,50,54,52,54,49,50,54,50,52,50,54,51,51,52,51,52,52,51,52,50,52,51,51,51,53,54,50,53,50,52,49,49,52,53,49,53,51,51,51,52,53,49,52,53,51,50,56,54,49,47,68,73,71,42,85,77,75,86,74,81,81,73,85,79,91,74,88,82,82,87,81,89,82,88,82,84,90,82,91,79,83,90,80,90,88,77,81,76,80,76,78,85,70,72,95,71,58,48,78,45,80,46,100,91,42,78,41,72,46,68,61,82,82,60,63,78,74,66,67,88,67,81,81,74,72,80,78,76,93,67,91,74,93,83,79,87,82,75,88,73,84,82,82,84,80,83,92,83,80,84,89,73,89,50,73,65,59,55,50,50,51,53,52,51,52,50,52,53,49,54,50,54,54,49,52,55,51,53,52,52,50,52,54,50,52,51,50,53,52,51,52,52,52,50,57,58,64,75,72,112